Protein 5X3P (pdb70)

GO terms:
  GO:0005829 cytosol (C, TAS)
  GO:0005515 protein binding (F, IPI)
  GO:0031625 ubiquitin protein ligase binding (F, IDA)
  GO:0043130 ubiquitin binding (F, IDA)
  GO:0034098 VCP-NPL4-UFD1 AAA ATPase complex (C, IDA)
  GO:0061629 RNA polymerase II-specific DNA-binding transcription factor binding (F, IPI)
  GO:0005654 nucleoplasm (C, IDA)

Solvent-accessible surface area: 12465 Å² total

Sequence (231 aa):
GPKAQLLRYPDGKREQITLPEQAKLLALVKHVQSKGYPNERFELLTNFPRRKLSHLDYDITQEAGLCPQETVFVQERNGPKAQLLRYPDGKREQITLPEQAKLLALVKHVQSKGYPNERFELLTNFPRRKLSHLDYDITQEAGLCPQETVFVQERPKAQLLRYPDGKREQITLPEQAKLLALVKHVQSKGYPNERFELLTNFPRRKLSHLDYDITQEAGLCPQETVFVQER

InterPro domains:
  IPR001012 UBX domain [PF00789] (409-487)
  IPR001012 UBX domain [PS50033] (408-485)
  IPR001012 UBX domain [SM00166] (405-487)
  IPR006577 UAS [SM00594] (137-260)
  IPR009060 UBA-like superfamily [SSF46934] (13-54)
  IPR012336 Thioredoxin-like fold [PF13899] (153-233)
  IPR017346 UBX domain-containing protein 2/7 [PIRSF037991] (5-489)
  IPR029071 Ubiquitin-like domain superfamily [SSF54236] (376-488)
  IPR036249 Thioredoxin-like superfamily [SSF52833] (133-262)
  IPR050730 UBX domain-containing protein [PTHR23322] (18-486)
  IPR054109 UBA-like domain [PF22566] (13-55)

Radius of gyration: 18.92 Å; Cα contacts (8 Å, |Δi|>4): 421; chains: 3; bounding box: 41×48×54 Å

CATH classification: 3.10.20.90

Organism: Homo sapiens (NCBI:txid9606)

Secondary structure (DSSP, 8-state):
--EEE--B-TTS-B---EEETTS-HHHHHHHHHHTT--TTTEEEEETTTTEEGGGS-TT---TT---SB--EEEEE--/--EEE--B-TTS-B---EEETTS-HHHHHHHHHHTT--TTTEEEEETTTTEE-TTS-TT---TTS--SB---EEEE-/-EEE--B-TTS-B---EEETTS-HHHHHHHHHHTT--TTTEEEEEETTEEEGGGS-TT----S-PPTTPPEEEEE-

Structure (mmCIF, N/CA/C/O backbone):
data_5X3P
#
_entry.id   5X3P
#
_cell.length_a   32.067
_cell.length_b   78.038
_cell.length_c   44.963
_cell.angle_alpha   90.00
_cell.angle_beta   102.67
_cell.angle_gamma   90.00
#
_symmetry.space_group_name_H-M   'P 1 21 1'
#
loop_
_entity.id
_entity.type
_entity.pdbx_description
1 polymer 'UBX domain-containing protein 7'
2 water water
#
loop_
_atom_site.group_PDB
_atom_site.id
_atom_site.type_symbol
_atom_site.label_atom_id
_atom_site.label_alt_id
_atom_site.label_comp_id
_atom_site.label_asym_id
_atom_site.label_entity_id
_atom_site.label_seq_id
_atom_site.pdbx_PDB_ins_code
_atom_site.Cartn_x
_atom_site.Cartn_y
_atom_site.Cartn_z
_atom_site.occupancy
_atom_site.B_iso_or_equiv
_atom_site.auth_seq_id
_atom_site.auth_comp_id
_atom_site.auth_asym_id
_atom_site.auth_atom_id
_atom_site.pdbx_PDB_model_num
ATOM 1 N N . GLY A 1 4 ? 23.041 87.470 -1.668 1.00 39.37 410 GLY A N 1
ATOM 2 C CA . GLY A 1 4 ? 23.778 86.436 -0.957 1.00 36.66 410 GLY A CA 1
ATOM 3 C C . GLY A 1 4 ? 22.975 85.803 0.169 1.00 33.37 410 GLY A C 1
ATOM 4 O O . GLY A 1 4 ? 21.742 85.916 0.199 1.00 30.21 410 GLY A O 1
ATOM 5 N N . PRO A 1 5 ? 23.668 85.130 1.107 1.00 26.87 411 PRO A N 1
ATOM 6 C CA . PRO A 1 5 ? 23.014 84.378 2.189 1.00 19.72 411 PRO A CA 1
ATOM 7 C C . PRO A 1 5 ? 22.250 85.301 3.171 1.00 16.19 411 PRO A C 1
ATOM 8 O O . PRO A 1 5 ? 22.719 86.394 3.512 1.00 13.75 411 PRO A O 1
ATOM 12 N N . LYS A 1 6 ? 21.064 84.859 3.593 1.00 11.87 412 LYS A N 1
ATOM 13 C CA . LYS A 1 6 ? 20.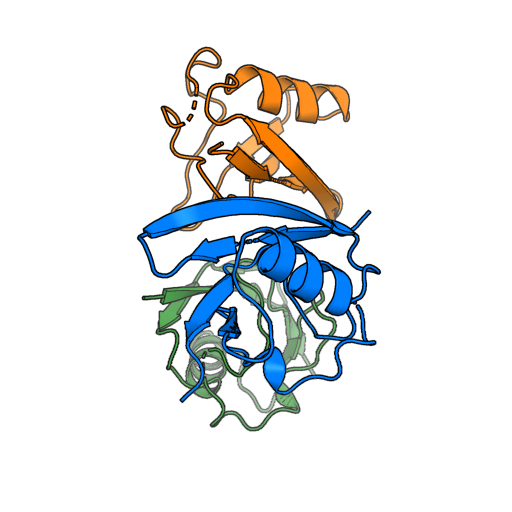193 85.616 4.500 1.00 14.61 412 LYS A CA 1
ATOM 14 C C . LYS A 1 6 ? 19.701 84.787 5.679 1.00 16.98 412 LYS A C 1
ATOM 15 O O . LYS A 1 6 ? 19.755 83.550 5.648 1.00 11.13 412 LYS A O 1
ATOM 21 N N . ALA A 1 7 ? 19.186 85.485 6.699 1.00 10.98 413 ALA A N 1
ATOM 22 C CA . ALA A 1 7 ? 18.478 84.869 7.820 1.00 11.09 413 ALA A CA 1
ATOM 23 C C . ALA A 1 7 ? 17.017 85.221 7.630 1.00 10.92 413 ALA A C 1
ATOM 24 O O . ALA A 1 7 ? 16.615 86.360 7.867 1.00 16.51 413 ALA A O 1
ATOM 26 N N . GLN A 1 8 ? 16.230 84.256 7.172 1.00 10.92 414 GLN A N 1
ATOM 27 C CA . GLN A 1 8 ? 14.815 84.459 6.968 1.00 10.82 414 GLN A CA 1
ATOM 28 C C . GLN A 1 8 ? 14.163 84.045 8.257 1.00 11.03 414 GLN A C 1
ATOM 29 O O . GLN A 1 8 ? 14.186 82.870 8.628 1.00 12.86 414 GLN A O 1
ATOM 35 N N . LEU A 1 9 ? 13.577 85.014 8.949 1.00 11.02 415 LEU A N 1
ATOM 36 C CA . LEU A 1 9 ? 13.106 84.770 10.298 1.00 11.27 415 LEU A CA 1
ATOM 37 C C . LEU A 1 9 ? 11.592 84.756 10.367 1.00 11.32 415 LEU A C 1
ATOM 38 O O . LEU A 1 9 ? 10.942 85.633 9.797 1.00 12.77 415 LEU A O 1
ATOM 51 N N . LEU A 1 11 ? 9.078 85.341 13.375 1.00 12.06 417 LEU A N 1
ATOM 52 C CA . LEU A 1 11 ? 9.019 85.806 14.758 1.00 12.35 417 LEU A CA 1
ATOM 53 C C . LEU A 1 11 ? 7.666 85.436 15.365 1.00 13.69 417 LEU A C 1
ATOM 54 O O . LEU A 1 11 ? 6.610 85.706 14.787 1.00 15.35 417 LEU A O 1
ATOM 59 N N . ARG A 1 12 ? 7.699 84.778 16.518 1.00 17.75 418 ARG A N 1
ATOM 60 C CA . ARG A 1 12 ? 6.477 84.311 17.162 1.00 17.48 418 ARG A CA 1
ATOM 61 C C . ARG A 1 12 ? 6.340 85.055 18.488 1.00 20.68 418 ARG A C 1
ATOM 62 O O . ARG A 1 12 ? 7.069 84.764 19.439 1.00 17.41 418 ARG A O 1
ATOM 70 N N . TYR A 1 13 ? 5.445 86.042 18.530 1.00 20.10 419 TYR A N 1
ATOM 71 C CA . TYR A 1 13 ? 5.263 86.872 19.729 1.00 19.46 419 TYR A CA 1
ATOM 72 C C . TYR A 1 13 ? 4.322 86.184 20.704 1.00 19.28 419 TYR A C 1
ATOM 73 O O . TYR A 1 13 ? 3.470 85.393 20.286 1.00 26.01 419 TYR A O 1
ATOM 82 N N . PRO A 1 14 ? 4.460 86.458 22.020 1.00 26.65 420 PRO A N 1
ATOM 83 C CA . PRO A 1 14 ? 3.740 85.555 22.923 1.00 25.54 420 PRO A CA 1
ATOM 84 C C . PRO A 1 14 ? 2.227 85.811 22.969 1.00 29.55 420 PRO A C 1
ATOM 85 O O . PRO A 1 14 ? 1.515 85.010 23.573 1.00 32.54 420 PRO A O 1
ATOM 89 N N . ASP A 1 15 ? 1.750 86.894 22.357 1.00 30.40 421 ASP A N 1
ATOM 90 C CA . ASP A 1 15 ? 0.307 87.120 22.256 1.00 30.14 421 ASP A CA 1
ATOM 91 C C . ASP A 1 15 ? -0.299 86.318 21.089 1.00 30.85 421 ASP A C 1
ATOM 92 O O . ASP A 1 15 ? -1.528 86.238 20.943 1.00 29.31 421 ASP A O 1
ATOM 97 N N . GLY A 1 16 ? 0.569 85.704 20.279 1.00 25.43 422 GLY A N 1
ATOM 98 C CA . GLY A 1 16 ? 0.138 84.891 19.147 1.00 22.32 422 GLY A CA 1
ATOM 99 C C . GLY A 1 16 ? 0.318 85.578 17.806 1.00 18.11 422 GLY A C 1
ATOM 100 O O . GLY A 1 16 ? 0.039 84.997 16.749 1.00 23.34 422 GLY A O 1
ATOM 101 N N . LYS A 1 17 ? 0.774 86.828 17.840 1.00 17.18 423 LYS A N 1
ATOM 102 C CA . LYS A 1 17 ? 1.122 87.546 16.616 1.00 25.16 423 LYS A CA 1
ATOM 103 C C . LYS A 1 17 ? 2.359 86.932 15.946 1.00 20.96 423 LYS A C 1
ATOM 104 O O . LYS A 1 17 ? 3.269 86.428 16.611 1.00 22.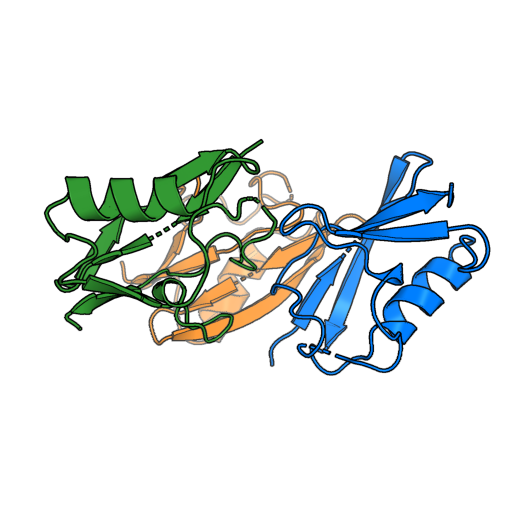78 423 LYS A O 1
ATOM 110 N N . ARG A 1 18 ? 2.378 86.968 14.620 1.00 17.11 424 ARG A N 1
ATOM 111 C CA . ARG A 1 18 ? 3.503 86.428 13.857 1.00 19.60 424 ARG A CA 1
ATOM 112 C C . ARG A 1 18 ? 3.984 87.476 12.876 1.00 22.42 424 ARG A C 1
ATOM 113 O O . ARG A 1 18 ? 3.177 88.238 12.333 1.00 17.52 424 ARG A O 1
ATOM 121 N N . GLU A 1 19 ? 5.292 87.494 12.619 1.00 16.90 425 GLU A N 1
ATOM 122 C CA . GLU A 1 19 ? 5.862 88.466 11.708 1.00 16.16 425 GLU A CA 1
ATOM 123 C C . GLU A 1 19 ? 7.024 87.819 10.978 1.00 18.45 425 GLU A C 1
ATOM 124 O O . GLU A 1 19 ? 7.817 87.093 11.597 1.00 14.87 425 GLU A O 1
ATOM 130 N N . GLN A 1 20 ? 7.144 88.067 9.675 1.00 13.05 426 GLN A N 1
ATOM 131 C CA . GLN A 1 20 ? 8.294 87.520 8.953 1.00 13.89 426 GLN A CA 1
ATOM 132 C C . GLN A 1 20 ? 9.188 88.634 8.456 1.00 17.33 426 GLN A C 1
ATOM 133 O O . GLN A 1 20 ? 8.714 89.601 7.850 1.00 19.23 426 GLN A O 1
ATOM 139 N N . ILE A 1 21 ? 10.482 88.513 8.742 1.00 11.64 427 ILE A N 1
ATOM 140 C CA . ILE A 1 21 ? 11.450 89.501 8.279 1.00 12.33 427 ILE A CA 1
ATOM 141 C C . ILE A 1 21 ? 12.666 88.779 7.730 1.00 14.00 427 ILE A C 1
ATOM 142 O O . ILE A 1 21 ? 12.892 87.617 8.072 1.00 13.54 427 ILE A O 1
ATOM 147 N N . THR A 1 22 ? 13.457 89.456 6.890 1.00 10.63 428 THR A N 1
ATOM 148 C CA . THR A 1 22 ? 14.717 88.880 6.430 1.00 13.70 428 THR A CA 1
ATOM 149 C C . THR A 1 22 ? 15.869 89.801 6.797 1.00 10.63 428 THR A C 1
ATOM 150 O O . THR A 1 22 ? 15.807 90.995 6.529 1.00 13.12 428 THR A O 1
ATOM 154 N N . LEU A 1 23 ? 16.925 89.258 7.393 1.00 11.42 429 LEU A N 1
ATOM 155 C CA . LEU A 1 23 ? 18.126 90.050 7.654 1.00 14.74 429 LEU A CA 1
ATOM 156 C C . LEU A 1 23 ? 19.319 89.450 6.918 1.00 18.64 429 LEU A C 1
ATOM 157 O O . LEU A 1 23 ? 19.440 88.227 6.828 1.00 19.50 429 LEU A O 1
ATOM 162 N N . PRO A 1 24 ? 20.215 90.306 6.390 1.00 15.10 430 PRO A N 1
ATOM 163 C CA . PRO A 1 24 ? 21.429 89.774 5.752 1.00 16.21 430 PRO A CA 1
ATOM 164 C C . PRO A 1 24 ? 22.212 88.955 6.779 1.00 15.52 430 PRO A C 1
ATOM 165 O O . PRO A 1 24 ? 22.133 89.264 7.981 1.00 14.85 430 PRO A O 1
ATOM 169 N N . GLU A 1 25 ? 22.939 87.934 6.334 1.00 17.31 431 GLU A N 1
ATOM 170 C CA . GLU A 1 25 ? 23.645 87.042 7.252 1.00 21.47 431 GLU A CA 1
ATOM 171 C C . GLU A 1 25 ? 24.678 87.806 8.066 1.00 24.18 431 GLU A C 1
ATOM 172 O O . GLU A 1 25 ? 25.017 87.397 9.186 1.00 18.36 431 GLU A O 1
ATOM 178 N N . GLN A 1 26 ? 25.178 88.910 7.502 1.00 21.47 432 GLN A N 1
ATOM 179 C CA . GLN A 1 26 ? 26.189 89.734 8.174 1.00 23.88 432 GLN A CA 1
ATOM 180 C C . GLN A 1 26 ? 25.571 90.761 9.129 1.00 24.54 432 GLN A C 1
ATOM 181 O O . GLN A 1 26 ? 26.286 91.498 9.805 1.00 22.71 432 GLN A O 1
ATOM 187 N N . ALA A 1 27 ? 24.242 90.816 9.184 1.00 19.70 433 ALA A N 1
ATOM 188 C CA . ALA A 1 27 ? 23.593 91.675 10.157 1.00 11.99 433 ALA A CA 1
ATOM 189 C C . ALA A 1 27 ? 23.933 91.166 11.554 1.00 14.55 433 ALA A C 1
ATOM 190 O O . ALA A 1 27 ? 24.113 89.951 11.765 1.00 15.89 433 ALA A O 1
ATOM 192 N N . LYS A 1 28 ? 24.042 92.087 12.507 1.00 16.70 434 LYS A N 1
ATOM 193 C CA . LYS A 1 28 ? 24.354 91.719 13.884 1.00 21.99 434 LYS A CA 1
ATOM 194 C C . LYS A 1 28 ? 23.083 91.297 14.597 1.00 22.90 434 LYS A C 1
ATOM 195 O O . LYS A 1 28 ? 22.011 91.827 14.292 1.00 19.10 434 LYS A O 1
ATOM 201 N N . LEU A 1 29 ? 23.203 90.385 15.568 1.00 16.07 435 LEU A N 1
ATOM 202 C CA . LEU A 1 29 ? 22.046 90.004 16.398 1.00 15.03 435 LEU A CA 1
ATOM 203 C C . LEU A 1 29 ? 21.291 91.235 16.920 1.00 17.70 435 LEU A C 1
ATOM 204 O O . LEU A 1 29 ? 20.069 91.226 17.006 1.00 14.57 435 LEU A O 1
ATOM 209 N N . LEU A 1 30 ? 22.022 92.297 17.259 1.00 20.15 436 LEU A N 1
ATOM 210 C CA . LEU A 1 30 ? 21.404 93.514 17.804 1.00 20.69 436 LEU A CA 1
ATOM 211 C C . LEU A 1 30 ? 20.263 94.038 16.932 1.00 16.51 436 LEU A C 1
ATOM 212 O O . LEU A 1 30 ? 19.258 94.532 17.438 1.00 22.75 436 LEU A O 1
ATOM 217 N N . ALA A 1 31 ? 20.407 93.897 15.617 1.00 16.83 437 ALA A N 1
ATOM 218 C CA . ALA A 1 31 ? 19.371 94.335 14.687 1.00 15.50 437 ALA A CA 1
ATOM 219 C C . ALA A 1 31 ? 18.043 93.628 14.964 1.00 20.93 437 ALA A C 1
ATOM 220 O O . ALA A 1 31 ? 16.966 94.248 14.944 1.00 18.57 437 ALA A O 1
ATOM 222 N N . LEU A 1 32 ? 18.128 92.325 15.215 1.00 17.09 438 LEU A N 1
ATOM 223 C CA . LEU A 1 32 ? 16.946 91.529 15.543 1.00 17.48 438 LEU A CA 1
ATOM 224 C C . LEU A 1 32 ? 16.384 91.918 16.913 1.00 16.51 438 LEU A C 1
ATOM 225 O O . LEU A 1 32 ? 15.159 92.049 17.071 1.00 17.41 438 LEU A O 1
ATOM 230 N N . VAL A 1 33 ? 17.275 92.087 17.898 1.00 13.53 439 VAL A N 1
ATOM 231 C CA . VAL A 1 33 ? 16.872 92.514 19.241 1.00 14.97 439 VAL A CA 1
ATOM 232 C C . VAL A 1 33 ? 16.156 93.854 19.184 1.00 18.34 439 VAL A C 1
ATOM 233 O O . VAL A 1 33 ? 15.114 94.028 19.814 1.00 22.70 439 VAL A O 1
ATOM 237 N N . LYS A 1 34 ? 16.717 94.794 18.422 1.00 13.64 440 LYS A N 1
ATOM 238 C CA . LYS A 1 34 ? 16.122 96.123 18.291 1.00 21.61 440 LYS A CA 1
ATOM 239 C C . LYS A 1 34 ? 14.805 96.084 17.523 1.00 22.12 440 LYS A C 1
ATOM 240 O O . LYS A 1 34 ? 13.878 96.823 17.834 1.00 22.33 440 LYS A O 1
ATOM 246 N N . HIS A 1 35 ? 14.712 95.220 16.517 1.00 25.65 441 HIS A N 1
ATOM 247 C CA . HIS A 1 35 ? 13.450 95.085 15.802 1.00 19.13 441 HIS A CA 1
ATOM 248 C C . HIS A 1 35 ? 12.336 94.617 16.724 1.00 19.77 441 HIS A C 1
ATOM 249 O O . HIS A 1 35 ? 11.219 95.140 16.685 1.00 19.98 441 HIS A O 1
ATOM 256 N N . VAL A 1 36 ? 12.628 93.617 17.553 1.00 18.71 442 VAL A N 1
ATOM 257 C CA . VAL A 1 36 ? 11.622 93.102 18.478 1.00 17.69 442 VAL A CA 1
ATOM 258 C C . VAL A 1 36 ? 11.256 94.149 19.539 1.00 18.32 442 VAL A C 1
ATOM 259 O O . VAL A 1 36 ? 10.104 94.248 19.965 1.00 20.93 442 VAL A O 1
ATOM 263 N N . GLN A 1 37 ? 12.252 94.931 19.948 1.00 16.76 443 GLN A N 1
ATOM 264 C CA . GLN A 1 37 ? 12.055 96.040 20.879 1.00 26.61 443 GLN A CA 1
ATOM 265 C C . GLN A 1 37 ? 11.095 97.088 20.306 1.00 28.48 443 GLN A C 1
ATOM 266 O O . GLN A 1 37 ? 10.200 97.579 21.000 1.00 27.22 443 GLN A O 1
ATOM 272 N N . SER A 1 38 ? 11.268 97.423 19.033 1.00 31.10 444 SER A N 1
ATOM 273 C CA . SER A 1 38 ? 10.384 98.400 18.397 1.00 35.28 444 SER A CA 1
ATOM 274 C C . SER A 1 38 ? 8.954 97.868 18.276 1.00 37.85 444 SER A C 1
ATOM 275 O O . SER A 1 38 ? 8.017 98.645 18.101 1.00 39.05 444 SER A O 1
ATOM 278 N N . LYS A 1 39 ? 8.785 96.548 18.369 1.00 30.91 445 LYS A N 1
ATOM 279 C CA . LYS A 1 39 ? 7.454 95.940 18.284 1.00 28.53 445 LYS A CA 1
ATOM 280 C C . LYS A 1 39 ? 6.819 95.822 19.662 1.00 31.86 445 LYS A C 1
ATOM 281 O O . LYS A 1 39 ? 5.774 95.177 19.823 1.00 30.45 445 LYS A O 1
ATOM 287 N N . GLY A 1 40 ? 7.462 96.432 20.653 1.00 31.21 446 GLY A N 1
ATOM 288 C CA . GLY A 1 40 ? 6.908 96.498 21.992 1.00 30.33 446 GLY A CA 1
ATOM 289 C C . GLY A 1 40 ? 7.442 95.454 22.955 1.00 32.96 446 GLY A C 1
ATOM 290 O O . GLY A 1 40 ? 6.855 95.235 24.008 1.00 36.45 446 GLY A O 1
ATOM 291 N N . TYR A 1 41 ? 8.558 94.814 22.612 1.00 23.27 447 TYR A N 1
ATOM 292 C CA . TYR A 1 41 ? 9.138 93.805 23.491 1.00 21.99 447 TYR A CA 1
ATOM 293 C C . TYR A 1 41 ? 10.583 94.140 23.877 1.00 20.81 447 TYR A C 1
ATOM 294 O O . TYR A 1 41 ? 11.538 93.650 23.266 1.00 19.04 447 TYR A O 1
ATOM 303 N N . PRO A 1 42 ? 10.742 94.987 24.902 1.00 21.79 448 PRO A N 1
ATOM 304 C CA . PRO A 1 42 ? 12.071 95.473 25.277 1.00 25.06 448 PRO A CA 1
ATOM 305 C C . PRO A 1 42 ? 12.954 94.356 25.814 1.00 24.59 448 PRO A C 1
ATOM 306 O O . PRO A 1 42 ? 12.466 93.492 26.559 1.00 20.40 448 PRO A O 1
ATOM 310 N N . ASN A 1 43 ? 14.238 94.400 25.460 1.00 21.12 449 ASN A N 1
ATOM 311 C CA . ASN A 1 43 ? 15.196 93.368 25.846 1.00 23.96 449 ASN A CA 1
ATOM 312 C C . ASN A 1 43 ? 15.305 93.135 27.355 1.00 27.11 449 ASN A C 1
ATOM 313 O O . ASN A 1 43 ? 15.576 92.017 27.804 1.00 27.21 449 ASN A O 1
ATOM 318 N N . GLU A 1 44 ? 15.100 94.192 28.137 1.00 24.76 450 GLU A N 1
ATOM 319 C CA . GLU A 1 44 ? 15.145 94.082 29.599 1.00 29.19 450 GLU A CA 1
ATOM 320 C C . GLU A 1 44 ? 14.087 93.135 30.164 1.00 22.30 450 GLU A C 1
ATOM 321 O O . GLU A 1 44 ? 14.239 92.627 31.273 1.00 24.65 450 GLU A O 1
ATOM 327 N N . ARG A 1 45 ? 13.022 92.897 29.403 1.00 18.20 451 ARG A N 1
ATOM 328 C CA . ARG A 1 45 ? 11.900 92.069 29.865 1.00 21.91 451 ARG A CA 1
ATOM 329 C C . ARG A 1 45 ? 11.709 90.793 29.020 1.00 20.93 451 ARG A C 1
ATOM 330 O O . ARG A 1 45 ? 11.139 89.802 29.509 1.00 19.00 451 ARG A O 1
ATOM 338 N N . PHE A 1 46 ? 12.173 90.825 27.768 1.00 21.29 452 PHE A N 1
ATOM 339 C CA . PHE A 1 46 ? 11.992 89.697 26.835 1.00 18.60 452 PHE A CA 1
ATOM 340 C C . PHE A 1 46 ? 13.313 89.204 26.254 1.00 20.64 452 PHE A C 1
ATOM 341 O O . PHE A 1 46 ? 14.276 89.969 26.143 1.00 22.12 452 PHE A O 1
ATOM 349 N N . GLU A 1 47 ? 13.363 87.923 25.892 1.00 15.61 453 GLU A N 1
ATOM 350 C CA . GLU A 1 47 ? 14.564 87.344 25.285 1.00 15.39 453 GLU A CA 1
ATOM 351 C C . GLU A 1 47 ? 14.122 86.562 24.055 1.00 15.03 453 GLU A C 1
ATOM 352 O O . GLU A 1 47 ? 12.916 86.303 23.874 1.00 15.06 453 GLU A O 1
ATOM 358 N N . LEU A 1 48 ? 15.065 86.201 23.197 1.00 14.72 454 LEU A N 1
ATOM 359 C CA . LEU A 1 48 ? 14.711 85.509 21.968 1.00 14.38 454 LEU A CA 1
ATOM 360 C C . LEU A 1 48 ? 15.243 84.081 22.067 1.00 14.67 454 LEU A C 1
ATOM 361 O O . LEU A 1 48 ? 16.342 83.858 22.576 1.00 15.46 454 LEU A O 1
ATOM 366 N N . LEU A 1 49 ? 14.450 83.118 21.611 1.00 15.24 455 LEU A N 1
ATOM 367 C CA . LEU A 1 49 ? 14.862 81.716 21.581 1.00 18.07 455 LEU A CA 1
ATOM 368 C C . LEU A 1 49 ? 14.557 81.185 20.201 1.00 15.36 455 LEU A C 1
ATOM 369 O O . LEU A 1 49 ? 13.462 81.403 19.706 1.00 16.06 455 LEU A O 1
ATOM 374 N N . THR A 1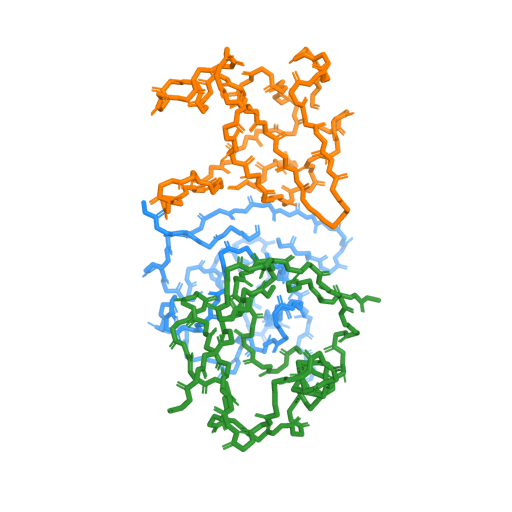 50 ? 15.509 80.501 19.566 1.00 15.22 456 THR A N 1
ATOM 375 C CA . THR A 1 50 ? 15.215 79.888 18.269 1.00 23.05 456 THR A CA 1
ATOM 376 C C . THR A 1 50 ? 14.636 78.515 18.512 1.00 21.88 456 THR A C 1
ATOM 377 O O . THR A 1 50 ? 14.978 77.872 19.504 1.00 19.14 456 THR A O 1
ATOM 381 N N . ASN A 1 51 ? 13.781 78.049 17.605 1.00 28.73 457 ASN A N 1
ATOM 382 C CA . ASN A 1 51 ? 13.142 76.742 17.799 1.00 31.39 457 ASN A CA 1
ATOM 383 C C . ASN A 1 51 ? 14.065 75.540 17.552 1.00 27.35 457 ASN A C 1
ATOM 384 O O . ASN A 1 51 ? 14.304 74.727 18.446 1.00 24.02 457 ASN A O 1
ATOM 389 N N . PHE A 1 52 ? 14.550 75.425 16.320 1.00 23.45 458 PHE A N 1
ATOM 390 C CA . PHE A 1 52 ? 15.476 74.364 15.949 1.00 21.54 458 PHE A CA 1
ATOM 391 C C . PHE A 1 52 ? 16.477 74.894 14.932 1.00 16.05 458 PHE A C 1
ATOM 392 O O . PHE A 1 52 ? 16.076 75.366 13.874 1.00 23.16 458 PHE A O 1
ATOM 400 N N . PRO A 1 53 ? 17.785 74.834 15.249 1.00 25.45 459 PRO A N 1
ATOM 401 C CA . PRO A 1 53 ? 18.359 74.436 16.549 1.00 21.72 459 PRO A CA 1
ATOM 402 C C . PRO A 1 53 ? 17.897 75.342 17.695 1.00 21.95 459 PRO A C 1
ATOM 403 O O . PRO A 1 53 ? 17.488 76.495 17.468 1.00 19.64 459 PRO A O 1
ATOM 407 N N . ARG A 1 54 ? 17.901 74.799 18.907 1.00 18.88 460 ARG A N 1
ATOM 408 C CA . ARG A 1 54 ? 17.453 75.550 20.066 1.00 22.74 460 ARG A CA 1
ATOM 409 C C . ARG A 1 54 ? 18.609 76.390 20.598 1.00 22.07 460 ARG A C 1
ATOM 410 O O . ARG A 1 54 ? 19.680 75.874 20.907 1.00 21.27 460 ARG A O 1
ATOM 418 N N . ARG A 1 55 ? 18.385 77.691 20.706 1.00 18.69 461 ARG A N 1
ATOM 419 C CA . ARG A 1 55 ? 19.430 78.603 21.132 1.00 17.53 461 ARG A CA 1
ATOM 420 C C . ARG A 1 55 ? 18.785 79.678 21.981 1.00 20.26 461 ARG A C 1
ATOM 421 O O . ARG A 1 55 ? 17.710 80.166 21.647 1.00 21.45 461 ARG A O 1
ATOM 429 N N . LYS A 1 56 ? 19.427 80.038 23.084 1.00 16.10 462 LYS A N 1
ATOM 430 C CA . LYS A 1 56 ? 19.013 81.218 23.822 1.00 18.68 462 LYS A CA 1
ATOM 431 C C . LYS A 1 56 ? 19.873 82.349 23.284 1.00 15.62 462 LYS A C 1
ATOM 432 O O . LYS A 1 56 ? 21.068 82.428 23.603 1.00 16.15 462 LYS A O 1
ATOM 438 N N . LEU A 1 57 ? 19.293 83.196 22.438 1.00 15.07 463 LEU A N 1
ATOM 439 C CA . LEU A 1 57 ? 20.062 84.251 21.786 1.00 14.65 463 LEU A CA 1
ATOM 440 C C . LEU A 1 57 ? 20.491 85.309 22.802 1.00 16.72 463 LEU A C 1
ATOM 441 O O . LEU A 1 57 ? 21.459 86.062 22.592 1.00 15.82 463 LEU A O 1
ATOM 446 N N . SER A 1 58 ? 19.785 85.370 23.924 1.00 17.40 464 SER A N 1
ATOM 447 C CA . SER A 1 58 ? 20.173 86.323 24.949 1.00 20.84 464 SER A CA 1
ATOM 448 C C . SER A 1 58 ? 21.480 85.871 25.590 1.00 16.82 464 SER A C 1
ATOM 449 O O . SER A 1 58 ? 22.156 86.662 26.235 1.00 17.11 464 SER A O 1
ATOM 452 N N . HIS A 1 59 ? 21.846 84.602 25.407 1.00 16.14 465 HIS A N 1
ATOM 453 C CA . HIS A 1 59 ? 23.129 84.110 25.944 1.00 18.99 465 HIS A CA 1
ATOM 454 C C . HIS A 1 59 ? 24.319 84.501 25.050 1.00 22.09 465 HIS A C 1
ATOM 455 O O . HIS A 1 59 ? 25.482 84.301 25.420 1.00 23.14 465 HIS A O 1
ATOM 462 N N . LEU A 1 60 ? 24.025 85.057 23.879 1.00 21.89 466 LEU A N 1
ATOM 463 C CA . LEU A 1 60 ? 25.066 85.486 22.952 1.00 19.34 466 LEU A CA 1
ATOM 464 C C . LEU A 1 60 ? 25.264 86.996 23.011 1.00 24.30 466 LEU A C 1
ATOM 465 O O . LEU A 1 60 ? 24.332 87.752 23.326 1.00 25.49 466 LEU A O 1
ATOM 470 N N . ASP A 1 61 ? 26.483 87.440 22.710 1.00 21.51 467 ASP A N 1
ATOM 471 C CA . ASP A 1 61 ? 26.759 88.872 22.598 1.00 16.82 467 ASP A CA 1
ATOM 472 C C . ASP A 1 61 ? 26.007 89.451 21.404 1.00 16.60 467 ASP A C 1
ATOM 473 O O . ASP A 1 61 ? 26.107 88.928 20.285 1.00 19.84 467 ASP A O 1
ATOM 478 N N . TYR A 1 62 ? 25.268 90.540 21.619 1.00 18.45 468 TYR A N 1
ATOM 479 C CA . TYR A 1 62 ? 24.421 91.095 20.557 1.00 21.90 468 TYR A CA 1
ATOM 480 C C . TYR A 1 62 ? 25.249 91.703 19.406 1.00 25.17 468 TYR A C 1
ATOM 481 O O . TYR A 1 62 ? 24.732 91.980 18.317 1.00 18.15 468 TYR A O 1
ATOM 490 N N . ASP A 1 63 ? 26.545 91.885 19.638 1.00 22.05 469 ASP A N 1
ATOM 491 C CA . ASP A 1 63 ? 27.407 92.508 18.635 1.00 20.23 469 ASP A CA 1
ATOM 492 C C . ASP A 1 63 ? 27.902 91.529 17.549 1.00 23.87 469 ASP A C 1
ATOM 493 O O . ASP A 1 63 ? 28.508 91.949 16.550 1.00 26.12 469 ASP A O 1
ATOM 498 N N . ILE A 1 64 ? 27.650 90.231 17.727 1.00 23.00 470 ILE A N 1
ATOM 499 C CA . ILE A 1 64 ? 28.059 89.259 16.705 1.00 24.40 470 ILE A CA 1
ATOM 500 C C . ILE A 1 64 ? 27.000 89.161 15.604 1.00 25.53 470 ILE A C 1
ATOM 501 O O . ILE A 1 64 ? 25.849 89.533 15.804 1.00 18.57 470 ILE A O 1
ATOM 506 N N . THR A 1 65 ? 27.395 88.645 14.445 1.00 24.57 471 THR A N 1
ATOM 507 C CA . THR A 1 65 ? 26.504 88.593 13.298 1.00 18.33 471 THR A CA 1
ATOM 508 C C . THR A 1 65 ? 25.690 87.327 13.349 1.00 13.21 471 THR A C 1
ATOM 509 O O . THR A 1 65 ? 26.028 86.411 14.096 1.00 17.09 471 THR A O 1
ATOM 521 N N . GLN A 1 67 ? 25.616 85.077 11.140 1.00 14.22 473 GLN A N 1
ATOM 522 C CA . GLN A 1 67 ? 26.524 84.007 10.726 1.00 13.75 473 GLN A CA 1
ATOM 523 C C . GLN A 1 67 ? 27.426 83.587 11.882 1.00 16.33 473 GLN A C 1
ATOM 524 O O . GLN A 1 67 ? 27.629 82.388 12.112 1.00 18.39 473 GLN A O 1
ATOM 530 N N . GLU A 1 68 ? 27.970 84.565 12.614 1.00 14.38 474 GLU A N 1
ATOM 531 C CA . GLU A 1 68 ? 28.802 84.241 13.781 1.00 17.89 474 GLU A CA 1
ATOM 532 C C . GLU A 1 68 ? 27.981 83.531 14.868 1.00 21.01 474 GLU A C 1
ATOM 533 O O . GLU A 1 68 ? 28.491 82.669 15.588 1.00 24.98 474 GLU A O 1
ATOM 539 N N . ALA A 1 69 ? 26.704 83.885 14.971 1.00 19.96 475 ALA A N 1
ATOM 540 C CA . ALA A 1 69 ? 25.801 83.252 15.946 1.00 16.82 475 ALA A CA 1
ATOM 541 C C . ALA A 1 69 ? 25.459 81.818 15.537 1.00 22.59 475 ALA A C 1
ATOM 542 O O . ALA A 1 69 ? 24.953 81.029 16.344 1.00 25.56 475 ALA A O 1
ATOM 544 N N . GLY A 1 70 ? 25.741 81.477 14.281 1.00 22.05 476 GLY A N 1
ATOM 545 C CA . GLY A 1 70 ? 25.455 80.144 13.774 1.00 18.28 476 GLY A CA 1
ATOM 546 C C . GLY A 1 70 ? 24.010 79.905 13.374 1.00 19.65 476 GLY A C 1
ATOM 547 O O . GLY A 1 70 ? 23.562 78.754 13.322 1.00 16.70 476 GLY A O 1
ATOM 548 N N . LEU A 1 71 ? 23.273 80.976 13.078 1.00 17.89 477 LEU A N 1
ATOM 549 C CA . LEU A 1 71 ? 21.872 80.831 12.659 1.00 15.92 477 LEU A CA 1
ATOM 550 C C . LEU A 1 71 ? 21.799 80.103 11.323 1.00 17.01 477 LEU A C 1
ATOM 551 O O . LEU A 1 71 ? 22.737 80.179 10.512 1.00 13.44 477 LEU A O 1
ATOM 556 N N . CYS A 1 72 ? 20.693 79.388 11.106 1.00 13.98 478 CYS A N 1
ATOM 557 C CA . CYS A 1 72 ? 20.453 78.679 9.846 1.00 14.45 478 CYS A CA 1
ATOM 558 C C . CYS A 1 72 ? 19.837 79.632 8.825 1.00 14.77 478 CYS A C 1
ATOM 559 O O . CYS A 1 72 ? 19.486 80.768 9.180 1.00 12.60 478 CYS A O 1
ATOM 562 N N . PRO A 1 73 ? 19.722 79.199 7.551 1.00 13.45 479 PRO A N 1
ATOM 563 C CA . PRO A 1 73 ? 19.130 80.103 6.551 1.00 11.63 479 PRO A CA 1
ATOM 564 C C . PRO A 1 73 ? 17.705 80.513 6.903 1.00 14.59 479 PRO A C 1
ATOM 565 O O . PRO A 1 73 ? 17.260 81.602 6.541 1.00 16.86 479 PRO A O 1
ATOM 569 N N . GLN A 1 74 ? 16.991 79.645 7.610 1.00 14.06 480 GLN A N 1
ATOM 570 C CA . GLN A 1 74 ? 15.650 79.969 8.060 1.00 14.52 480 GLN A CA 1
ATOM 571 C C . GLN A 1 74 ? 15.537 79.617 9.531 1.00 17.26 480 GLN A C 1
ATOM 572 O O . GLN A 1 74 ? 16.011 78.552 9.945 1.00 12.28 480 GLN A O 1
ATOM 578 N N . GLU A 1 75 ? 14.921 80.508 10.312 1.00 12.28 481 GLU A N 1
ATOM 579 C CA . GLU A 1 75 ? 14.770 80.302 11.750 1.00 12.54 481 GLU A CA 1
ATOM 580 C C . GLU A 1 75 ? 13.410 80.731 12.215 1.00 14.22 481 GLU A C 1
ATOM 581 O O . GLU A 1 75 ? 12.826 81.676 11.672 1.00 14.89 481 GLU A O 1
ATOM 587 N N . THR A 1 76 ? 12.915 80.050 13.244 1.00 12.82 482 THR A N 1
ATOM 588 C CA . THR A 1 76 ? 11.726 80.493 13.946 1.00 12.86 482 THR A CA 1
ATOM 589 C C . THR A 1 76 ? 12.182 81.013 15.313 1.00 15.54 482 THR A C 1
ATOM 590 O O . THR A 1 76 ? 12.853 80.291 16.071 1.00 14.50 482 THR A O 1
ATOM 594 N N . VAL A 1 77 ? 11.852 82.270 15.618 1.00 12.96 483 VAL A N 1
ATOM 595 C CA . VAL A 1 77 ? 12.332 82.898 16.843 1.00 13.19 483 VAL A CA 1
ATOM 596 C C . VAL A 1 77 ? 11.141 83.180 17.751 1.00 14.09 483 VAL A C 1
ATOM 597 O O . VAL A 1 77 ? 10.233 83.936 17.374 1.00 13.76 483 VAL A O 1
ATOM 601 N N . PHE A 1 78 ? 11.147 82.575 18.938 1.00 14.34 484 PHE A N 1
ATOM 602 C CA . PHE A 1 78 ? 10.127 82.861 19.943 1.00 15.75 484 PHE A CA 1
ATOM 603 C C . PHE A 1 78 ? 10.543 84.030 20.819 1.00 22.42 484 PHE A C 1
ATOM 604 O O . PHE A 1 78 ? 11.649 84.054 21.350 1.00 18.35 484 PHE A O 1
ATOM 612 N N . VAL A 1 79 ? 9.652 84.999 20.965 1.00 21.22 485 VAL A N 1
ATOM 613 C CA . VAL A 1 79 ? 9.867 86.085 21.904 1.00 22.10 485 VAL A CA 1
ATOM 614 C C . VAL A 1 79 ? 9.243 85.661 23.236 1.00 22.13 485 VAL A C 1
ATOM 615 O O . VAL A 1 79 ? 8.033 85.455 23.321 1.00 23.56 485 VAL A O 1
ATOM 619 N N . GLN A 1 80 ? 10.077 85.501 24.265 1.00 15.61 486 GLN A N 1
ATOM 620 C CA . GLN A 1 80 ? 9.622 85.018 25.573 1.00 19.09 486 GLN A CA 1
ATOM 621 C C . GLN A 1 80 ? 9.869 86.071 26.623 1.00 20.63 486 GLN A C 1
ATOM 622 O O . GLN A 1 80 ? 10.826 86.835 26.523 1.00 17.94 486 GLN A O 1
ATOM 628 N N . GLU A 1 81 ? 9.035 86.077 27.655 1.00 18.66 487 GLU A N 1
ATOM 629 C CA . GLU A 1 81 ? 9.262 86.948 28.801 1.00 21.75 487 GLU A CA 1
ATOM 630 C C . GLU A 1 81 ? 10.384 86.330 29.638 1.00 24.50 487 GLU A C 1
ATOM 631 O O . GLU A 1 81 ? 10.402 85.101 29.848 1.00 22.22 487 GLU A O 1
ATOM 637 N N . ARG A 1 82 ? 11.332 87.150 30.099 1.00 17.94 488 ARG A N 1
ATOM 638 C CA . ARG A 1 82 ? 12.428 86.621 30.926 1.00 21.29 488 ARG A CA 1
ATOM 639 C C . ARG A 1 82 ? 11.916 86.055 32.256 1.00 28.42 488 ARG A C 1
ATOM 640 O O . ARG A 1 82 ? 10.817 86.398 32.714 1.00 25.89 488 ARG A O 1
ATOM 648 N N . ASN A 1 83 ? 12.718 85.184 32.865 1.00 29.85 489 ASN A N 1
ATOM 649 C CA . ASN A 1 83 ? 12.297 84.408 34.021 1.00 35.43 489 ASN A CA 1
ATOM 650 C C . ASN A 1 83 ? 13.313 84.525 35.151 1.00 35.46 489 ASN A C 1
ATOM 651 O O . ASN A 1 83 ? 14.428 85.008 34.946 1.00 39.88 489 ASN A O 1
ATOM 656 N N . GLY B 1 4 ? 2.732 91.141 6.763 1.00 38.53 410 GLY B N 1
ATOM 657 C CA . GLY B 1 4 ? 1.749 90.067 6.736 1.00 37.25 410 GLY B CA 1
ATOM 658 C C . GLY B 1 4 ? 2.391 88.715 6.462 1.00 32.60 410 GLY B C 1
ATOM 659 O O . GLY B 1 4 ? 3.619 88.613 6.420 1.00 35.20 410 GLY B O 1
ATOM 660 N N . PRO B 1 5 ? 1.567 87.665 6.284 1.00 24.81 411 PRO B N 1
ATOM 661 C CA . PRO B 1 5 ? 2.108 86.321 6.035 1.00 19.96 411 PRO B CA 1
ATOM 662 C C . PRO B 1 5 ? 2.897 86.272 4.709 1.00 20.15 411 PRO B C 1
ATOM 663 O O . PRO B 1 5 ? 2.524 86.913 3.707 1.00 21.09 411 PRO B O 1
ATOM 667 N N . LYS B 1 6 ? 3.991 85.520 4.713 1.00 16.48 412 LYS B N 1
ATOM 668 C CA . LYS B 1 6 ? 4.891 85.453 3.565 1.00 13.58 412 LYS B CA 1
ATOM 669 C C . LYS B 1 6 ? 5.305 84.022 3.313 1.00 18.49 412 LYS B C 1
ATOM 670 O O . LYS B 1 6 ? 5.232 83.190 4.213 1.00 14.81 412 LYS B O 1
ATOM 676 N N . ALA B 1 7 ? 5.713 83.745 2.076 1.00 13.95 413 ALA B N 1
ATOM 677 C CA . ALA B 1 7 ? 6.391 82.515 1.723 1.00 11.49 413 ALA B CA 1
ATOM 678 C C . ALA B 1 7 ? 7.870 82.898 1.686 1.00 12.11 413 ALA B C 1
ATOM 679 O O . ALA B 1 7 ? 8.309 83.568 0.753 1.00 13.30 413 ALA B O 1
ATOM 681 N N . GLN B 1 8 ? 8.626 82.532 2.722 1.00 11.44 414 GLN B N 1
ATOM 682 C CA . GLN B 1 8 ? 10.069 82.744 2.723 1.00 10.94 414 GLN B CA 1
ATOM 683 C C . GLN B 1 8 ? 10.683 81.505 2.113 1.00 10.74 414 GLN B C 1
ATOM 684 O O . GLN B 1 8 ? 10.551 80.419 2.663 1.00 14.63 414 GLN B O 1
ATOM 690 N N . LEU B 1 9 ? 11.366 81.652 0.983 1.00 10.65 415 LEU B N 1
ATOM 691 C CA . LEU B 1 9 ? 11.792 80.464 0.244 1.00 10.77 415 LEU B CA 1
ATOM 692 C C . LEU B 1 9 ? 13.311 80.371 0.182 1.00 10.79 415 LEU B C 1
ATOM 693 O O . LEU B 1 9 ? 13.992 81.378 0.000 1.00 10.68 415 LEU B O 1
ATOM 706 N N . LEU B 1 11 ? 15.901 78.584 -2.325 1.00 11.13 417 LEU B N 1
ATOM 707 C CA . LEU B 1 11 ? 15.930 77.941 -3.638 1.00 11.26 417 LEU B CA 1
ATOM 708 C C . LEU B 1 11 ? 17.281 77.264 -3.835 1.00 12.80 417 LEU B C 1
ATOM 709 O O . LEU B 1 11 ? 18.336 77.882 -3.680 1.00 11.50 417 LEU B O 1
ATOM 714 N N . ARG B 1 12 ? 17.233 75.974 -4.132 1.00 15.30 418 ARG B N 1
ATOM 715 C CA . ARG B 1 12 ? 18.436 75.181 -4.311 1.00 16.82 418 ARG B CA 1
ATOM 716 C C . ARG B 1 12 ? 18.516 74.803 -5.764 1.00 15.40 418 ARG B C 1
ATOM 717 O O . ARG B 1 12 ? 17.762 73.942 -6.223 1.00 14.30 418 ARG B O 1
ATOM 725 N N . TYR B 1 13 ? 19.425 75.449 -6.481 1.00 14.07 419 TYR B N 1
ATOM 726 C CA . TYR B 1 13 ? 19.626 75.170 -7.895 1.00 13.13 419 TYR B CA 1
ATOM 727 C C . TYR B 1 13 ? 20.540 73.965 -8.071 1.00 15.75 419 TYR B C 1
ATOM 728 O O . TYR B 1 13 ? 21.374 73.703 -7.218 1.00 21.13 419 TYR B O 1
ATOM 737 N N . PRO B 1 14 ? 20.391 73.233 -9.191 1.00 18.59 420 PRO B N 1
ATOM 738 C CA . PRO B 1 14 ? 21.111 71.965 -9.363 1.00 19.96 420 PRO B CA 1
ATOM 739 C C . PRO B 1 14 ? 22.608 72.130 -9.578 1.00 24.03 420 PRO B C 1
ATOM 740 O O . PRO B 1 14 ? 23.319 71.118 -9.572 1.00 25.63 420 PRO B O 1
ATOM 744 N N . ASP B 1 15 ? 23.079 73.362 -9.774 1.00 26.10 421 ASP B N 1
ATOM 745 C CA . ASP B 1 15 ? 24.514 73.598 -9.945 1.00 23.93 421 ASP B CA 1
ATOM 746 C C . ASP B 1 15 ? 25.165 73.925 -8.595 1.00 21.47 421 ASP B C 1
ATOM 747 O O . ASP B 1 15 ? 26.369 74.142 -8.513 1.00 20.43 421 ASP B O 1
ATOM 752 N N . GLY B 1 16 ? 24.360 73.964 -7.535 1.00 13.44 422 GLY B N 1
ATOM 753 C CA . GLY B 1 16 ? 24.879 74.231 -6.208 1.00 15.64 422 GLY B CA 1
ATOM 754 C C . GLY B 1 16 ? 24.627 75.656 -5.749 1.00 16.64 422 GLY B C 1
ATOM 755 O O . GLY B 1 16 ? 24.885 75.993 -4.591 1.00 15.57 422 GLY B O 1
ATOM 756 N N . LYS B 1 17 ? 24.143 76.501 -6.658 1.00 12.98 423 LYS B N 1
ATOM 757 C CA . LYS B 1 17 ? 23.743 77.840 -6.270 1.00 12.58 423 LYS B CA 1
ATOM 758 C C . LYS B 1 17 ? 22.571 77.807 -5.287 1.00 13.68 423 LYS B C 1
ATOM 759 O O . LYS B 1 17 ? 21.730 76.912 -5.319 1.00 15.15 423 LYS B O 1
ATOM 765 N N . ARG B 1 18 ? 22.539 78.794 -4.401 1.00 13.27 424 ARG B N 1
ATOM 766 C CA . ARG B 1 18 ? 21.503 78.889 -3.384 1.00 11.79 424 ARG B CA 1
ATOM 767 C C . ARG B 1 18 ? 20.991 80.316 -3.433 1.00 13.86 424 ARG B C 1
ATOM 768 O O . ARG B 1 18 ? 21.768 81.240 -3.608 1.00 11.60 424 ARG B O 1
ATOM 776 N N . GLU B 1 19 ? 19.691 80.505 -3.274 1.00 15.54 425 GLU B N 1
ATOM 777 C CA . GLU B 1 19 ? 19.139 81.848 -3.296 1.00 12.54 425 GLU B CA 1
ATOM 778 C C . GLU B 1 19 ? 17.893 81.881 -2.424 1.00 10.93 425 GLU B C 1
ATOM 779 O O . GLU B 1 19 ? 17.045 80.973 -2.494 1.00 13.34 425 GLU B O 1
ATOM 785 N N . GLN B 1 20 ? 17.792 82.927 -1.607 1.00 10.81 426 GLN B N 1
ATOM 786 C CA . GLN B 1 20 ? 16.658 83.100 -0.707 1.00 10.67 426 GLN B CA 1
ATOM 787 C C . GLN B 1 20 ? 15.829 84.287 -1.169 1.00 11.16 426 GLN B C 1
ATOM 788 O O . GLN B 1 20 ? 16.382 85.371 -1.404 1.00 10.54 426 GLN B O 1
ATOM 794 N N . ILE B 1 21 ? 14.518 84.086 -1.299 1.00 10.47 427 ILE B N 1
ATOM 795 C CA . ILE B 1 21 ? 13.603 85.149 -1.715 1.00 14.42 427 ILE B CA 1
ATOM 796 C C . ILE B 1 21 ? 12.373 85.066 -0.829 1.00 12.63 427 ILE B C 1
ATOM 797 O O . ILE B 1 21 ? 12.139 84.037 -0.209 1.00 10.40 427 ILE B O 1
ATOM 802 N N . THR B 1 22 ? 11.591 86.136 -0.783 1.00 10.30 428 THR B N 1
ATOM 803 C CA . THR B 1 22 ? 10.315 86.127 -0.063 1.00 10.31 428 THR B CA 1
ATOM 804 C C . THR B 1 22 ? 9.255 86.562 -1.041 1.00 17.12 428 THR B C 1
ATOM 805 O O . THR B 1 22 ? 9.455 87.521 -1.804 1.00 12.68 428 THR B O 1
ATOM 809 N N . LEU B 1 23 ? 8.129 85.859 -1.036 1.00 11.26 429 LEU B N 1
ATOM 810 C CA . LEU B 1 23 ? 6.981 86.305 -1.808 1.00 13.27 429 LEU B CA 1
ATOM 811 C C . LEU B 1 23 ? 5.835 86.445 -0.827 1.00 16.94 429 LEU B C 1
ATOM 812 O O . LEU B 1 23 ? 5.804 85.745 0.187 1.00 15.98 429 LEU B O 1
ATOM 817 N N . PRO B 1 24 ? 4.888 87.354 -1.114 1.00 16.18 430 PRO B N 1
ATOM 818 C CA . PRO B 1 24 ? 3.713 87.457 -0.239 1.00 17.59 430 PRO B CA 1
ATOM 819 C C . PRO B 1 24 ? 2.847 86.207 -0.302 1.00 15.08 430 PRO B C 1
ATOM 820 O O . PRO B 1 24 ? 2.865 85.474 -1.313 1.00 10.97 430 PRO B O 1
ATOM 824 N N . GLU B 1 25 ? 2.091 85.973 0.770 1.00 11.55 431 GLU B N 1
ATOM 825 C CA . GLU B 1 25 ? 1.289 84.763 0.909 1.00 16.35 431 GLU B CA 1
ATOM 826 C C . GLU B 1 25 ? 0.359 84.592 -0.288 1.00 18.24 431 GLU B C 1
ATOM 827 O O . GLU B 1 25 ? 0.075 83.470 -0.728 1.00 22.25 431 GLU B O 1
ATOM 833 N N . GLN B 1 26 ? -0.112 85.716 -0.818 1.00 17.88 432 GLN B N 1
ATOM 834 C CA . GLN B 1 26 ? -1.119 85.688 -1.867 1.00 14.88 432 GLN B CA 1
ATOM 835 C C . GLN B 1 26 ? -0.511 85.771 -3.264 1.00 17.52 432 GLN B C 1
ATOM 836 O O . GLN B 1 26 ? -1.255 85.826 -4.252 1.00 17.30 432 GLN B O 1
ATOM 842 N N . ALA B 1 27 ? 0.823 85.774 -3.360 1.00 11.31 433 ALA B N 1
ATOM 843 C CA . ALA B 1 27 ? 1.461 85.705 -4.688 1.00 11.74 433 ALA B CA 1
ATOM 844 C C . ALA B 1 27 ? 1.107 84.358 -5.309 1.00 17.47 433 ALA B C 1
ATOM 845 O O . ALA B 1 27 ? 0.825 83.385 -4.591 1.00 14.18 433 ALA B O 1
ATOM 847 N N . LYS B 1 28 ? 1.099 84.293 -6.639 1.00 17.13 434 LYS B N 1
ATOM 848 C CA . LYS B 1 28 ? 0.805 83.045 -7.324 1.00 11.66 434 LYS B CA 1
ATOM 849 C C . LYS B 1 28 ? 2.027 82.160 -7.441 1.00 16.70 434 LYS B C 1
ATOM 850 O O . LYS B 1 28 ? 3.170 82.651 -7.456 1.00 13.66 434 LYS B O 1
ATOM 856 N N . LEU B 1 29 ? 1.773 80.859 -7.578 1.00 11.68 435 LEU B N 1
ATOM 857 C CA . LEU B 1 29 ? 2.823 79.895 -7.867 1.00 12.25 435 LEU B CA 1
ATOM 858 C C . LEU B 1 29 ? 3.578 80.340 -9.116 1.00 12.39 435 LEU B C 1
ATOM 859 O O . LEU B 1 29 ? 4.792 80.164 -9.210 1.00 11.53 435 LEU B O 1
ATOM 864 N N . LEU B 1 30 ? 2.859 80.971 -10.049 1.00 16.11 436 LEU B N 1
ATOM 865 C CA . LEU B 1 30 ? 3.458 81.549 -11.260 1.00 12.55 436 LEU B CA 1
ATOM 866 C C . LEU B 1 30 ? 4.669 82.429 -10.995 1.00 12.40 436 LEU B C 1
ATOM 867 O O . LEU B 1 30 ? 5.623 82.433 -11.774 1.00 14.44 436 LEU B O 1
ATOM 872 N N . ALA B 1 31 ? 4.613 83.220 -9.928 1.00 11.46 437 ALA B N 1
ATOM 873 C CA . ALA B 1 31 ? 5.721 84.121 -9.621 1.00 11.30 437 ALA B CA 1
ATOM 874 C C . ALA B 1 31 ? 7.003 83.343 -9.305 1.00 15.92 437 ALA B C 1
ATOM 875 O O . ALA B 1 31 ? 8.105 83.737 -9.714 1.00 15.79 437 ALA B O 1
ATOM 877 N N . LEU B 1 32 ? 6.860 82.233 -8.589 1.00 11.16 438 LEU B N 1
ATOM 878 C CA . LEU B 1 32 ? 8.018 81.384 -8.278 1.00 11.11 438 LEU B CA 1
ATOM 879 C C . LEU B 1 32 ? 8.531 80.696 -9.537 1.00 11.30 438 LEU B C 1
ATOM 880 O O . LEU B 1 32 ? 9.738 80.607 -9.753 1.00 11.31 438 LEU B O 1
ATOM 885 N N . VAL B 1 33 ? 7.620 80.208 -10.371 1.00 11.48 439 VAL B N 1
ATOM 886 C CA . VAL B 1 33 ? 7.990 79.502 -11.606 1.00 11.71 439 VAL B CA 1
ATOM 887 C C . VAL B 1 33 ? 8.733 80.439 -12.525 1.00 14.01 439 VAL B C 1
ATOM 888 O O . VAL B 1 33 ? 9.748 80.077 -13.127 1.00 11.92 439 VAL B O 1
ATOM 892 N N . LYS B 1 34 ? 8.246 81.671 -12.605 1.00 15.73 440 LYS B N 1
ATOM 893 C CA . LYS B 1 34 ? 8.867 82.670 -13.477 1.00 13.53 440 LYS B CA 1
ATOM 894 C C . LYS B 1 34 ? 10.224 83.079 -12.954 1.00 14.75 440 LYS B C 1
ATOM 895 O O . LYS B 1 34 ? 11.149 83.340 -13.732 1.00 11.98 440 LYS B O 1
ATOM 901 N N . HIS B 1 35 ? 10.344 83.136 -11.632 1.00 11.52 441 HIS B N 1
ATOM 902 C CA . HIS B 1 35 ? 11.616 83.520 -11.008 1.00 16.18 441 HIS B CA 1
ATOM 903 C C . HIS B 1 35 ? 12.720 82.542 -11.397 1.00 12.91 441 HIS B C 1
ATOM 904 O O . HIS B 1 35 ? 13.796 82.924 -11.870 1.00 11.84 441 HIS B O 1
ATOM 911 N N . VAL B 1 36 ? 12.440 81.260 -11.206 1.00 12.28 442 VAL B N 1
ATOM 912 C CA . VAL B 1 36 ? 13.412 80.204 -11.515 1.00 11.72 442 VAL B CA 1
ATOM 913 C C . VAL B 1 36 ? 13.683 80.141 -13.006 1.00 15.93 442 VAL B C 1
ATOM 914 O O . VAL B 1 36 ? 14.835 79.972 -13.453 1.00 16.92 442 VAL B O 1
ATOM 918 N N . GLN B 1 37 ? 12.616 80.283 -13.784 1.00 14.37 443 GLN B N 1
ATOM 919 C CA . GLN B 1 37 ? 12.730 80.313 -15.242 1.00 22.77 443 GLN B CA 1
ATOM 920 C C . GLN B 1 37 ? 13.687 81.404 -15.686 1.00 19.45 443 GLN B C 1
ATOM 921 O O . GLN B 1 37 ? 14.588 81.157 -16.480 1.00 19.05 443 GLN B O 1
ATOM 927 N N . SER B 1 38 ? 13.514 82.611 -15.154 1.00 18.45 444 SER B N 1
ATOM 928 C CA . SER B 1 38 ? 14.355 83.733 -15.569 1.00 21.65 444 SER B CA 1
ATOM 929 C C . SER B 1 38 ? 15.841 83.545 -15.193 1.00 22.87 444 SER B C 1
ATOM 930 O O . SER B 1 38 ? 16.721 84.127 -15.831 1.00 28.00 444 SER B O 1
ATOM 933 N N . LYS B 1 39 ? 16.113 82.742 -14.161 1.00 22.69 445 LYS B N 1
ATOM 934 C CA . LYS B 1 39 ? 17.487 82.370 -13.798 1.00 21.71 445 LYS B CA 1
ATOM 935 C C . LYS B 1 39 ? 18.068 81.348 -14.775 1.00 27.40 445 LYS B C 1
ATOM 936 O O . LYS B 1 39 ? 19.240 80.959 -14.663 1.00 29.48 445 LYS B O 1
ATOM 942 N N . GLY B 1 40 ? 17.263 80.908 -15.734 1.00 31.42 446 GLY B N 1
ATOM 943 C CA . GLY B 1 40 ? 17.766 80.027 -16.773 1.00 32.64 446 GLY B CA 1
ATOM 944 C C . GLY B 1 40 ? 17.444 78.565 -16.532 1.00 35.40 446 GLY B C 1
ATOM 945 O O . GLY B 1 40 ? 18.166 77.671 -16.984 1.00 37.27 446 GLY B O 1
ATOM 946 N N . TYR B 1 41 ? 16.357 78.317 -15.809 1.00 23.15 447 TYR B N 1
ATOM 947 C CA . TYR B 1 41 ? 15.894 76.954 -15.599 1.00 25.45 447 TYR B CA 1
ATOM 948 C C . TYR B 1 41 ? 14.463 76.907 -16.087 1.00 34.80 447 TYR B C 1
ATOM 949 O O . TYR B 1 41 ? 13.522 76.981 -15.295 1.00 34.27 447 TYR B O 1
ATOM 958 N N . PRO B 1 42 ? 14.303 76.794 -17.413 1.00 40.76 448 PRO B N 1
ATOM 959 C CA . PRO B 1 42 ? 12.995 76.923 -18.057 1.00 41.30 448 PRO B CA 1
ATOM 960 C C . PRO B 1 42 ? 12.087 75.767 -17.661 1.00 37.93 448 PRO B C 1
ATOM 961 O O . PRO B 1 42 ? 12.545 74.613 -17.579 1.00 27.59 448 PRO B O 1
ATOM 965 N N . ASN B 1 43 ? 10.814 76.075 -17.414 1.00 37.08 449 ASN B N 1
ATOM 966 C CA . ASN B 1 43 ? 9.851 75.064 -16.982 1.00 39.37 449 ASN B CA 1
ATOM 967 C C . ASN B 1 43 ? 9.813 73.879 -17.945 1.00 40.58 449 ASN B C 1
ATOM 968 O O . ASN B 1 43 ? 9.389 72.787 -17.585 1.00 42.23 449 ASN B O 1
ATOM 973 N N . GLU B 1 44 ? 10.294 74.098 -19.164 1.00 50.65 450 GLU B N 1
ATOM 974 C CA . GLU B 1 44 ? 10.393 73.045 -20.165 1.00 56.58 450 GLU B CA 1
ATOM 975 C C . GLU B 1 44 ? 11.384 71.952 -19.755 1.00 52.61 450 GLU B C 1
ATOM 976 O O . GLU B 1 44 ? 11.167 70.775 -20.026 1.00 53.99 450 GLU B O 1
ATOM 982 N N . ARG B 1 45 ? 12.467 72.343 -19.093 1.00 46.13 451 ARG B N 1
ATOM 983 C CA . ARG B 1 45 ? 13.566 71.418 -18.819 1.00 44.27 451 ARG B CA 1
ATOM 984 C C . ARG B 1 45 ? 13.792 71.150 -17.326 1.00 38.52 451 ARG B C 1
ATOM 985 O O . ARG B 1 45 ? 14.451 70.174 -16.958 1.00 38.77 451 ARG B O 1
ATOM 993 N N . PHE B 1 46 ? 13.249 72.010 -16.465 1.00 29.28 452 PHE B N 1
ATOM 994 C CA . PHE B 1 46 ? 13.432 71.851 -15.020 1.00 25.05 452 PHE B CA 1
ATOM 995 C C . PHE B 1 46 ? 12.100 71.910 -14.279 1.00 23.19 452 PHE B C 1
ATOM 996 O O . PHE B 1 46 ? 11.156 72.563 -14.745 1.00 28.24 452 PHE B O 1
ATOM 1004 N N . GLU B 1 47 ? 12.028 71.238 -13.127 1.00 17.73 453 GLU B N 1
ATOM 1005 C CA . GLU B 1 47 ? 10.811 71.224 -12.308 1.00 20.54 453 GLU B CA 1
ATOM 1006 C C . GLU B 1 47 ? 11.145 71.572 -10.850 1.00 17.27 453 GLU B C 1
ATOM 1007 O O . GLU B 1 47 ? 12.312 71.548 -10.455 1.00 20.26 453 GLU B O 1
ATOM 1013 N N . LEU B 1 48 ? 10.121 71.874 -10.057 1.00 15.81 454 LEU B N 1
ATOM 1014 C CA . LEU B 1 48 ? 10.308 72.360 -8.694 1.00 19.84 454 LEU B CA 1
ATOM 1015 C C . LEU B 1 48 ? 9.777 71.328 -7.720 1.00 17.43 454 LEU B C 1
ATOM 1016 O O . LEU B 1 48 ? 8.664 70.840 -7.893 1.00 19.75 454 LEU B O 1
ATOM 1021 N N . LEU B 1 49 ? 10.574 70.990 -6.706 1.00 18.34 455 LEU B N 1
ATOM 1022 C CA . LEU B 1 49 ? 10.201 69.966 -5.722 1.00 18.95 455 LEU B CA 1
ATOM 1023 C C . LEU B 1 49 ? 10.429 70.499 -4.312 1.00 19.01 455 LEU B C 1
ATOM 1024 O O . LEU B 1 49 ? 11.359 71.276 -4.091 1.00 16.93 455 LEU B O 1
ATOM 1029 N N . THR B 1 50 ? 9.583 70.091 -3.361 1.00 12.87 456 THR B N 1
ATOM 1030 C CA . THR B 1 50 ? 9.905 70.254 -1.943 1.00 12.88 456 THR B CA 1
ATOM 1031 C C . THR B 1 50 ? 10.137 68.851 -1.368 1.00 25.88 456 THR B C 1
ATOM 1032 O O . THR B 1 50 ? 9.743 67.849 -1.990 1.00 20.39 456 THR B O 1
ATOM 1036 N N . ASN B 1 51 ? 10.759 68.784 -0.195 1.00 26.99 457 ASN B N 1
ATOM 1037 C CA . ASN B 1 51 ? 10.946 67.526 0.520 1.00 29.66 457 ASN B CA 1
ATOM 1038 C C . ASN B 1 51 ? 10.270 67.546 1.888 1.00 33.52 457 ASN B C 1
ATOM 1039 O O . ASN B 1 51 ? 9.777 68.589 2.342 1.00 31.58 457 ASN B O 1
ATOM 1044 N N . PHE B 1 52 ? 10.264 66.391 2.548 1.00 40.18 458 PHE B N 1
ATOM 1045 C CA . PHE B 1 52 ? 9.576 66.223 3.835 1.00 40.90 458 PHE B CA 1
ATOM 1046 C C . PHE B 1 52 ? 8.111 66.715 3.833 1.00 44.48 458 PHE B C 1
ATOM 1047 O O . PHE B 1 52 ? 7.753 67.663 4.550 1.00 43.14 458 PHE B O 1
ATOM 1055 N N . PRO B 1 53 ? 7.252 66.049 3.035 1.00 49.71 459 PRO B N 1
ATOM 1056 C CA . PRO B 1 53 ? 7.588 64.926 2.148 1.00 49.40 459 PRO B CA 1
ATOM 1057 C C . PRO B 1 53 ? 7.869 65.398 0.720 1.00 50.48 459 PRO B C 1
ATOM 1058 O O . PRO B 1 53 ? 7.621 66.565 0.393 1.00 46.34 459 PRO B O 1
ATOM 1062 N N . ARG B 1 54 ? 8.357 64.490 -0.122 1.00 48.75 460 ARG B N 1
ATOM 1063 C CA . ARG B 1 54 ? 8.535 64.776 -1.544 1.00 50.24 460 ARG B CA 1
ATOM 1064 C C . ARG B 1 54 ? 7.232 65.258 -2.205 1.00 45.64 460 ARG B C 1
ATOM 1065 O O . ARG B 1 54 ? 6.186 64.610 -2.104 1.00 41.97 460 ARG B O 1
ATOM 1073 N N . ARG B 1 55 ? 7.292 66.407 -2.871 1.00 40.22 461 ARG B N 1
ATOM 1074 C CA . ARG B 1 55 ? 6.130 66.943 -3.572 1.00 33.30 461 ARG B CA 1
ATOM 1075 C C . ARG B 1 55 ? 6.583 67.611 -4.855 1.00 28.28 461 ARG B C 1
ATOM 1076 O O . ARG B 1 55 ? 7.516 68.405 -4.829 1.00 25.30 461 ARG B O 1
ATOM 1084 N N . LYS B 1 56 ? 5.935 67.299 -5.974 1.00 25.94 462 LYS B N 1
ATOM 1085 C CA . LYS B 1 56 ? 6.216 68.014 -7.215 1.00 29.01 462 LYS B CA 1
ATOM 1086 C C . LYS B 1 56 ? 5.358 69.274 -7.233 1.00 31.63 462 LYS B C 1
ATOM 1087 O O . LYS B 1 56 ? 4.177 69.229 -6.903 1.00 39.22 462 LYS B O 1
ATOM 1093 N N . LEU B 1 57 ? 5.944 70.406 -7.593 1.00 23.33 463 LEU B N 1
ATOM 1094 C CA . LEU B 1 57 ? 5.164 71.641 -7.645 1.00 21.34 463 LEU B CA 1
ATOM 1095 C C . LEU B 1 57 ? 4.707 71.937 -9.077 1.00 21.62 463 LEU B C 1
ATOM 1096 O O . LEU B 1 57 ? 3.639 72.504 -9.288 1.00 22.57 463 LEU B O 1
ATOM 1101 N N . SER B 1 58 ? 5.499 71.492 -10.049 1.00 14.25 464 SER B N 1
ATOM 1102 C CA . SER B 1 58 ? 5.428 71.995 -11.415 1.00 18.92 464 SER B CA 1
ATOM 1103 C C . SER B 1 58 ? 4.227 71.561 -12.240 1.00 26.78 464 SER B C 1
ATOM 1104 O O . SER B 1 58 ? 4.018 72.062 -13.354 1.00 28.51 464 SER B O 1
ATOM 1107 N N . HIS B 1 59 ? 3.447 70.637 -11.695 1.00 26.46 465 HIS B N 1
ATOM 1108 C CA . HIS B 1 59 ? 2.238 70.168 -12.357 1.00 32.32 465 HIS B CA 1
ATOM 1109 C C . HIS B 1 59 ? 1.011 70.883 -11.774 1.00 32.64 465 HIS B C 1
ATOM 1110 O O . HIS B 1 59 ? -0.070 70.837 -12.357 1.00 36.49 465 HIS B O 1
ATOM 1117 N N . LEU B 1 60 ? 1.183 71.527 -10.618 1.00 23.85 466 LEU B N 1
ATOM 1118 C CA . LEU B 1 60 ? 0.098 72.292 -9.996 1.00 20.21 466 LEU B CA 1
ATOM 1119 C C . LEU B 1 60 ? -0.301 73.445 -10.917 1.00 23.08 466 LEU B C 1
ATOM 1120 O O . LEU B 1 60 ? 0.503 73.908 -11.727 1.00 21.96 466 LEU B O 1
ATOM 1125 N N . ASP B 1 61 ? -1.537 73.921 -10.803 1.00 20.41 467 ASP B N 1
ATOM 1126 C CA . ASP B 1 61 ? -1.939 75.078 -11.596 1.00 21.31 467 ASP B CA 1
ATOM 1127 C C . ASP B 1 61 ? -1.180 76.316 -11.090 1.00 17.33 467 ASP B C 1
ATOM 1128 O O . ASP B 1 61 ? -1.203 76.636 -9.896 1.00 13.96 467 ASP B O 1
ATOM 1133 N N . TYR B 1 62 ? -0.490 77.007 -11.993 1.00 20.42 468 TYR B N 1
ATOM 1134 C CA . TYR B 1 62 ? 0.365 78.127 -11.595 1.00 21.52 468 TYR B CA 1
ATOM 1135 C C . TYR B 1 62 ? -0.436 79.308 -11.067 1.00 19.45 468 TYR B C 1
ATOM 1136 O O . TYR B 1 62 ? 0.124 80.263 -10.492 1.00 15.96 468 TYR B O 1
ATOM 1145 N N . ASP B 1 63 ? -1.750 79.257 -11.245 1.00 16.36 469 ASP B N 1
ATOM 1146 C CA . ASP B 1 63 ? -2.580 80.362 -10.775 1.00 19.48 469 ASP B CA 1
ATOM 1147 C C . ASP B 1 63 ? -2.980 80.266 -9.306 1.00 22.36 469 ASP B C 1
ATOM 1148 O O . ASP B 1 63 ? -3.568 81.200 -8.755 1.00 21.76 469 ASP B O 1
ATOM 1153 N N . ILE B 1 64 ? -2.644 79.156 -8.654 1.00 15.05 470 ILE B N 1
ATOM 1154 C CA . ILE B 1 64 ? -2.959 79.039 -7.224 1.00 18.48 47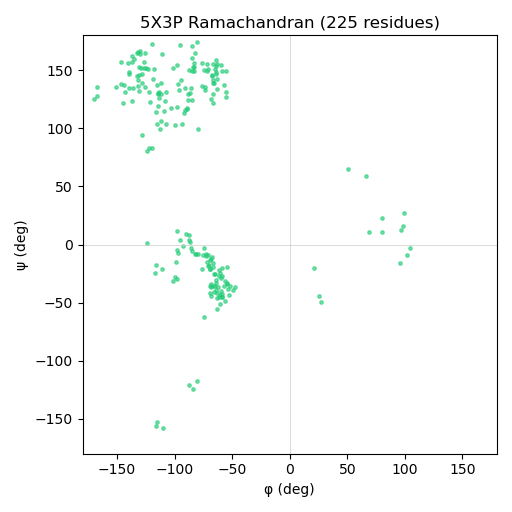0 ILE B CA 1
ATOM 1155 C C . ILE B 1 64 ? -1.966 79.869 -6.400 1.00 18.10 470 ILE B C 1
ATOM 1156 O O . ILE B 1 64 ? -0.841 80.145 -6.851 1.00 15.85 470 ILE B O 1
ATOM 1161 N N . THR B 1 65 ? -2.370 80.271 -5.195 1.00 16.75 471 THR B N 1
ATOM 1162 C CA . THR B 1 65 ? -1.493 81.095 -4.357 1.00 12.11 471 THR B CA 1
ATOM 1163 C C . THR B 1 65 ? -0.468 80.222 -3.641 1.00 12.37 471 THR B C 1
ATOM 1164 O O . THR B 1 65 ? -0.591 78.986 -3.633 1.00 12.19 471 THR B O 1
ATOM 1176 N N . GLN B 1 67 ? -0.179 79.863 -0.617 1.00 18.88 473 GLN B N 1
ATOM 1177 C CA . GLN B 1 67 ? -0.901 79.167 0.441 1.00 21.07 473 GLN B CA 1
ATOM 1178 C C . GLN B 1 67 ? -1.642 77.954 -0.127 1.00 26.88 473 GLN B C 1
ATOM 1179 O O . GLN B 1 67 ? -1.543 76.847 0.414 1.00 25.78 473 GLN B O 1
ATOM 1185 N N . GLU B 1 68 ? -2.379 78.168 -1.212 1.00 20.08 474 GLU B N 1
ATOM 1186 C CA . GLU B 1 68 ? -3.133 77.096 -1.850 1.00 20.60 474 GLU B CA 1
ATOM 1187 C C . GLU B 1 68 ? -2.216 75.955 -2.278 1.00 24.57 474 GLU B C 1
ATOM 1188 O O . GLU B 1 68 ? -2.666 74.828 -2.485 1.00 35.21 474 GLU B O 1
ATOM 1194 N N . ALA B 1 69 ? -0.928 76.256 -2.408 1.00 25.30 475 ALA B N 1
ATOM 1195 C CA . ALA B 1 69 ? 0.055 75.257 -2.811 1.00 27.89 475 ALA B CA 1
ATOM 1196 C C . ALA B 1 69 ? 0.788 74.685 -1.602 1.00 43.25 475 ALA B C 1
ATOM 1197 O O . ALA B 1 69 ? 1.591 73.761 -1.731 1.00 46.62 475 ALA B O 1
ATOM 1199 N N . GLY B 1 70 ? 0.506 75.240 -0.428 1.00 51.83 476 GLY B N 1
ATOM 1200 C CA . GLY B 1 70 ? 1.134 74.789 0.800 1.00 52.22 476 GLY B CA 1
ATOM 1201 C C . GLY B 1 70 ? 2.623 75.074 0.829 1.00 51.26 476 GLY B C 1
ATOM 1202 O O . GLY B 1 70 ? 3.437 74.161 0.961 1.00 55.38 476 GLY B O 1
ATOM 1203 N N . LEU B 1 71 ? 2.978 76.348 0.703 1.00 36.60 477 LEU B N 1
ATOM 1204 C CA . LEU B 1 71 ? 4.378 76.758 0.715 1.00 36.59 477 LEU B CA 1
ATOM 1205 C C . LEU B 1 71 ? 4.638 77.803 1.794 1.00 46.76 477 LEU B C 1
ATOM 1206 O O . LEU B 1 71 ? 5.758 78.294 1.939 1.00 50.95 477 LEU B O 1
ATOM 1211 N N . CYS B 1 72 ? 3.597 78.139 2.549 1.00 47.49 478 CYS B N 1
ATOM 1212 C CA . CYS B 1 72 ? 3.711 79.126 3.616 1.00 47.55 478 CYS B CA 1
ATOM 1213 C C . CYS B 1 72 ? 3.983 78.453 4.976 1.00 43.54 478 CYS B C 1
ATOM 1214 O O . CYS B 1 72 ? 3.407 77.397 5.237 1.00 46.51 478 CYS B O 1
ATOM 1217 N N . PRO B 1 73 ? 4.879 79.045 5.901 1.00 27.80 479 PRO B N 1
ATOM 1218 C CA . PRO B 1 73 ? 5.505 80.307 5.475 1.00 19.51 479 PRO B CA 1
ATOM 1219 C C . PRO B 1 73 ? 6.938 80.096 4.997 1.00 16.82 479 PRO B C 1
ATOM 1220 O O . PRO B 1 73 ? 7.405 80.816 4.114 1.00 14.66 479 PRO B O 1
ATOM 1224 N N . GLN B 1 74 ? 7.622 79.116 5.578 1.00 14.15 480 GLN B N 1
ATOM 1225 C CA . GLN B 1 74 ? 8.999 78.818 5.204 1.00 15.71 480 GLN B CA 1
ATOM 1226 C C . GLN B 1 74 ? 9.087 77.516 4.415 1.00 19.97 480 GLN B C 1
ATOM 1227 O O . GLN B 1 74 ? 8.529 76.496 4.818 1.00 26.22 480 GLN B O 1
ATOM 1233 N N . GLU B 1 75 ? 9.790 77.559 3.288 1.00 11.53 481 GLU B N 1
ATOM 1234 C CA . GLU B 1 75 ? 9.951 76.380 2.437 1.00 15.00 481 GLU B CA 1
ATOM 1235 C C . GLU B 1 75 ? 11.304 76.392 1.768 1.00 15.83 481 GLU B C 1
ATOM 1236 O O . GLU B 1 75 ? 11.922 77.447 1.613 1.00 12.31 481 GLU B O 1
ATOM 1242 N N . THR B 1 76 ? 11.742 75.202 1.372 1.00 13.36 482 THR B N 1
ATOM 1243 C CA . THR B 1 76 ? 12.952 75.022 0.606 1.00 15.86 482 THR B CA 1
ATOM 1244 C C . THR B 1 76 ? 12.516 74.321 -0.669 1.00 18.95 482 THR B C 1
ATOM 1245 O O . THR B 1 76 ? 11.922 73.244 -0.625 1.00 12.10 482 THR B O 1
ATOM 1249 N N . VAL B 1 77 ? 12.803 74.938 -1.805 1.00 12.74 483 VAL B N 1
ATOM 1250 C CA . VAL B 1 77 ? 12.337 74.431 -3.084 1.00 13.04 483 VAL B CA 1
ATOM 1251 C C . VAL B 1 77 ? 13.551 73.991 -3.862 1.00 16.76 483 VAL B C 1
ATOM 1252 O O . VAL B 1 77 ? 14.496 74.769 -4.036 1.00 15.41 483 VAL B O 1
ATOM 1256 N N . PHE B 1 78 ? 13.541 72.743 -4.320 1.00 14.56 484 PHE B N 1
ATOM 1257 C CA . PHE B 1 78 ? 14.647 72.248 -5.137 1.00 20.62 484 PHE B CA 1
ATOM 1258 C C . PHE B 1 78 ? 14.311 72.354 -6.617 1.00 19.57 484 PHE B C 1
ATOM 1259 O O . PHE B 1 78 ? 13.219 71.989 -7.035 1.00 18.59 484 PHE B O 1
ATOM 1267 N N . VAL B 1 79 ? 15.249 72.874 -7.405 1.00 15.92 485 VAL B N 1
ATOM 1268 C CA . VAL B 1 79 ? 15.101 72.912 -8.852 1.00 14.87 485 VAL B CA 1
ATOM 1269 C C . VAL B 1 79 ? 15.880 71.721 -9.434 1.00 21.28 485 VAL B C 1
ATOM 1270 O O . VAL B 1 79 ? 17.096 71.627 -9.264 1.00 25.05 485 VAL B O 1
ATOM 1274 N N . GLN B 1 80 ? 15.182 70.808 -10.103 1.00 19.79 486 GLN B N 1
ATOM 1275 C CA . GLN B 1 80 ? 15.801 69.560 -10.553 1.00 29.44 486 GLN B CA 1
ATOM 1276 C C . GLN B 1 80 ? 15.528 69.360 -12.029 1.00 26.48 486 GLN B C 1
ATOM 1277 O O . GLN B 1 80 ? 14.416 69.630 -12.485 1.00 22.21 486 GLN B O 1
ATOM 1283 N N . GLU B 1 81 ? 16.508 68.896 -12.803 1.00 29.16 487 GLU B N 1
ATOM 1284 C CA . GLU B 1 81 ? 16.206 68.721 -14.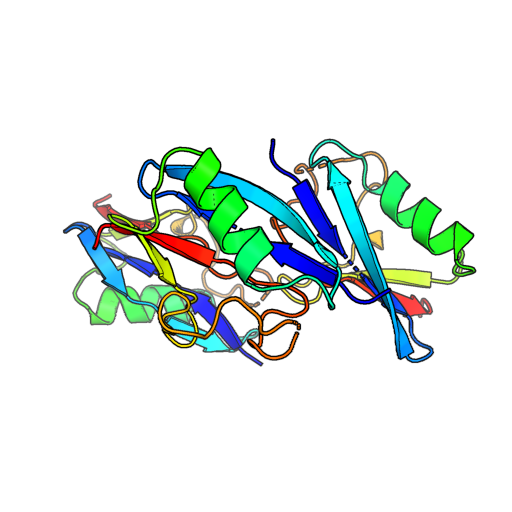229 1.00 38.93 487 GLU B CA 1
ATOM 1285 C C . GLU B 1 81 ? 15.272 67.543 -14.482 1.00 37.28 487 GLU B C 1
ATOM 1286 O O . GLU B 1 81 ? 15.252 66.567 -13.719 1.00 32.42 487 GLU B O 1
ATOM 1292 N N . ARG B 1 82 ? 14.472 67.682 -15.537 1.00 44.42 488 ARG B N 1
ATOM 1293 C CA . ARG B 1 82 ? 13.381 66.761 -15.841 1.00 47.35 488 ARG B CA 1
ATOM 1294 C C . ARG B 1 82 ? 13.892 65.390 -16.287 1.00 51.27 488 ARG B C 1
ATOM 1295 O O . ARG B 1 82 ? 13.709 64.393 -15.586 1.00 54.81 488 ARG B O 1
ATOM 1303 N N . PRO C 1 5 ? 7.487 66.501 17.092 1.00 62.88 411 PRO C N 1
ATOM 1304 C CA . PRO C 1 5 ? 8.351 67.494 16.445 1.00 62.57 411 PRO C CA 1
ATOM 1305 C C . PRO C 1 5 ? 9.621 66.826 15.925 1.00 58.39 411 PRO C C 1
ATOM 1306 O O . PRO C 1 5 ? 10.278 66.064 16.653 1.00 53.49 411 PRO C O 1
ATOM 1310 N N . LYS C 1 6 ? 9.967 67.108 14.672 1.00 54.64 412 LYS C N 1
ATOM 1311 C CA . LYS C 1 6 ? 10.959 66.296 13.982 1.00 52.68 412 LYS C CA 1
ATOM 1312 C C . LYS C 1 6 ? 11.958 67.083 13.109 1.00 54.73 412 LYS C C 1
ATOM 1313 O O . LYS C 1 6 ? 11.562 67.982 12.358 1.00 54.68 412 LYS C O 1
ATOM 1319 N N . ALA C 1 7 ? 13.248 66.729 13.221 1.00 52.41 413 ALA C N 1
ATOM 1320 C CA . ALA C 1 7 ? 14.351 67.365 12.469 1.00 45.49 413 ALA C CA 1
ATOM 1321 C C . ALA C 1 7 ? 14.649 66.658 11.135 1.00 41.64 413 ALA C C 1
ATOM 1322 O O . ALA C 1 7 ? 14.775 65.433 11.091 1.00 37.26 413 ALA C O 1
ATOM 1324 N N . GLN C 1 8 ? 14.815 67.441 10.071 1.00 33.85 414 GLN C N 1
ATOM 1325 C CA . GLN C 1 8 ? 14.870 66.921 8.707 1.00 30.41 414 GLN C CA 1
ATOM 1326 C C . GLN C 1 8 ? 16.275 67.002 8.111 1.00 30.62 414 GLN C C 1
ATOM 1327 O O . GLN C 1 8 ? 16.807 68.096 7.886 1.00 30.86 414 GLN C O 1
ATOM 1333 N N . LEU C 1 9 ? 16.869 65.842 7.849 1.00 26.01 415 LEU C N 1
ATOM 1334 C CA . LEU C 1 9 ? 18.220 65.790 7.319 1.00 29.05 415 LEU C CA 1
ATOM 1335 C C . LEU C 1 9 ? 18.213 65.187 5.928 1.00 25.37 415 LEU C C 1
ATOM 1336 O O . LEU C 1 9 ? 17.359 64.350 5.589 1.00 27.23 415 LEU C O 1
ATOM 1349 N N . LEU C 1 11 ? 20.963 63.092 3.656 1.00 24.78 417 LEU C N 1
ATOM 1350 C CA . LEU C 1 11 ? 22.243 62.408 3.741 1.00 26.20 417 LEU C CA 1
ATOM 1351 C C . LEU C 1 11 ? 22.756 62.144 2.335 1.00 28.15 417 LEU C C 1
ATOM 1352 O O . LEU C 1 11 ? 21.994 61.727 1.448 1.00 31.53 417 LEU C O 1
ATOM 1357 N N . ARG C 1 12 ? 24.041 62.406 2.125 1.00 21.94 418 ARG C N 1
ATOM 1358 C CA . ARG C 1 12 ? 24.683 62.040 0.877 1.00 25.03 418 ARG C CA 1
ATOM 1359 C C . ARG C 1 12 ? 25.755 61.005 1.218 1.00 25.61 418 ARG C C 1
ATOM 1360 O O . ARG C 1 12 ? 26.712 61.307 1.934 1.00 29.96 418 ARG C O 1
ATOM 1368 N N . TYR C 1 13 ? 25.571 59.783 0.737 1.00 23.60 419 TYR C N 1
ATOM 1369 C CA . TYR C 1 13 ? 26.494 58.683 1.023 1.00 25.53 419 TYR C CA 1
ATOM 1370 C C . TYR C 1 13 ? 27.699 58.768 0.059 1.00 27.71 419 TYR C C 1
ATOM 1371 O O . TYR C 1 13 ? 27.623 59.504 -0.934 1.00 24.29 419 TYR C O 1
ATOM 1380 N N . PRO C 1 14 ? 28.794 58.066 0.332 1.00 35.49 420 PRO C N 1
ATOM 1381 C CA . PRO C 1 14 ? 30.017 58.241 -0.462 1.00 38.43 420 PRO C CA 1
ATOM 1382 C C . PRO C 1 14 ? 29.817 57.913 -1.933 1.00 39.39 420 PRO C C 1
ATOM 1383 O O . PRO C 1 14 ? 30.496 58.446 -2.762 1.00 40.12 420 PRO C O 1
ATOM 1387 N N . ASP C 1 15 ? 28.841 57.093 -2.240 1.00 36.68 421 ASP C N 1
ATOM 1388 C CA . ASP C 1 15 ? 28.525 56.775 -3.630 1.00 40.86 421 ASP C CA 1
ATOM 1389 C C . ASP C 1 15 ? 27.578 57.749 -4.308 1.00 44.12 421 ASP C C 1
ATOM 1390 O O . ASP C 1 15 ? 27.195 57.538 -5.424 1.00 44.96 421 ASP C O 1
ATOM 1395 N N . GLY C 1 16 ? 27.180 58.785 -3.613 1.00 53.44 422 GLY C N 1
ATOM 1396 C CA . GLY C 1 16 ? 26.298 59.771 -4.185 1.00 57.04 422 GLY C CA 1
ATOM 1397 C C . GLY C 1 16 ? 24.835 59.569 -3.881 1.00 61.60 422 GLY C C 1
ATOM 1398 O O . GLY C 1 16 ? 24.054 60.447 -4.063 1.00 73.98 422 GLY C O 1
ATOM 1399 N N . LYS C 1 17 ? 24.485 58.394 -3.426 1.00 44.39 423 LYS C N 1
ATOM 1400 C CA . LYS C 1 17 ? 23.129 58.065 -3.059 1.00 37.84 423 LYS C CA 1
ATOM 1401 C C . LYS C 1 17 ? 22.601 59.004 -1.997 1.00 28.01 423 LYS C C 1
ATOM 1402 O O . LYS C 1 17 ? 23.267 59.301 -1.069 1.00 26.90 423 LYS C O 1
ATOM 1408 N N . ARG C 1 18 ? 21.375 59.420 -2.163 1.00 31.92 424 ARG C N 1
ATOM 1409 C CA . ARG C 1 18 ? 20.765 60.405 -1.267 1.00 35.00 424 ARG C CA 1
ATOM 1410 C C . ARG C 1 18 ? 19.590 59.847 -0.473 1.00 33.58 424 ARG C C 1
ATOM 1411 O O . ARG C 1 18 ? 18.827 59.113 -1.009 1.00 39.90 424 ARG C O 1
ATOM 1419 N N . GLU C 1 19 ? 19.494 60.165 0.804 1.00 28.48 425 GLU C N 1
ATOM 1420 C CA . GLU C 1 19 ? 18.455 59.650 1.688 1.00 28.77 425 GLU C CA 1
ATOM 1421 C C . GLU C 1 19 ? 17.942 60.801 2.548 1.00 27.68 425 GLU C C 1
ATOM 1422 O O . GLU C 1 19 ? 18.723 61.460 3.233 1.00 32.31 425 GLU C O 1
ATOM 1428 N N . GLN C 1 20 ? 16.639 61.058 2.502 1.00 22.76 426 GLN C N 1
ATOM 1429 C CA . GLN C 1 20 ? 16.033 61.987 3.444 1.00 26.03 426 GLN C CA 1
ATOM 1430 C C . GLN C 1 20 ? 15.671 61.184 4.680 1.00 24.39 426 GLN C C 1
ATOM 1431 O O . GLN C 1 20 ? 15.047 60.134 4.570 1.00 27.56 426 GLN C O 1
ATOM 1437 N N . ILE C 1 21 ? 16.060 61.666 5.854 1.00 25.69 427 ILE C N 1
ATOM 1438 C CA . ILE C 1 21 ? 15.576 61.071 7.094 1.00 28.27 427 ILE C CA 1
ATOM 1439 C C . ILE C 1 21 ? 15.110 62.158 8.040 1.00 26.26 427 ILE C C 1
ATOM 1440 O O . ILE C 1 21 ? 15.416 63.340 7.862 1.00 33.54 427 ILE C O 1
ATOM 1445 N N . THR C 1 22 ? 14.372 61.737 9.049 1.00 27.45 428 THR C N 1
ATOM 1446 C CA . THR C 1 22 ? 13.839 62.635 10.046 1.00 32.53 428 THR C CA 1
ATOM 1447 C C . THR C 1 22 ? 14.050 61.987 11.420 1.00 31.66 428 THR C C 1
ATOM 1448 O O . THR C 1 22 ? 13.828 60.785 11.583 1.00 33.73 428 THR C O 1
ATOM 1452 N N . LEU C 1 23 ? 14.524 62.771 12.387 1.00 25.65 429 LEU C N 1
ATOM 1453 C CA . LEU C 1 23 ? 14.793 62.264 13.729 1.00 30.37 429 LEU C CA 1
ATOM 1454 C C . LEU C 1 23 ? 14.124 63.230 14.694 1.00 31.34 429 LEU C C 1
ATOM 1455 O O . LEU C 1 23 ? 13.950 64.403 14.349 1.00 31.37 429 LEU C O 1
ATOM 1460 N N . PRO C 1 24 ? 13.729 62.743 15.888 1.00 34.39 430 PRO C N 1
ATOM 1461 C CA . PRO C 1 24 ? 13.148 63.624 16.918 1.00 33.47 430 PRO C CA 1
ATOM 1462 C C . PRO C 1 24 ? 14.105 64.783 17.236 1.00 29.92 430 PRO C C 1
ATOM 1463 O O . PRO C 1 24 ? 15.330 64.602 17.120 1.00 27.34 430 PRO C O 1
ATOM 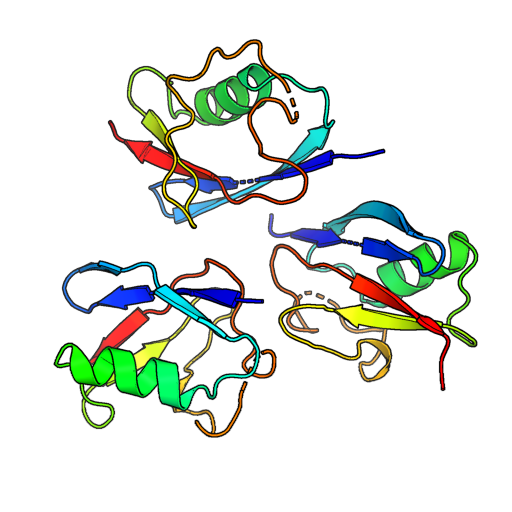1467 N N . GLU C 1 25 ? 13.571 65.943 17.617 1.00 30.76 431 GLU C N 1
ATOM 1468 C CA . GLU C 1 25 ? 14.412 67.114 17.875 1.00 30.20 431 GLU C CA 1
ATOM 1469 C C . GLU C 1 25 ? 15.346 66.887 19.056 1.00 29.52 431 GLU C C 1
ATOM 1470 O O . GLU C 1 25 ? 16.455 67.440 19.095 1.00 28.90 431 GLU C O 1
ATOM 1476 N N . GLN C 1 26 ? 14.898 66.074 20.014 1.00 30.09 432 GLN C N 1
ATOM 1477 C CA . GLN C 1 26 ? 15.693 65.797 21.218 1.00 36.19 432 GLN C CA 1
ATOM 1478 C C . GLN C 1 26 ? 16.486 64.478 21.178 1.00 38.23 432 GLN C C 1
ATOM 1479 O O . GLN C 1 26 ? 17.011 64.027 22.202 1.00 34.04 432 GLN C O 1
ATOM 1485 N N . ALA C 1 27 ? 16.567 63.858 20.002 1.00 38.46 433 ALA C N 1
ATOM 1486 C CA . ALA C 1 27 ? 17.365 62.637 19.845 1.00 36.52 433 ALA C CA 1
ATOM 1487 C C . ALA C 1 27 ? 18.862 62.970 19.831 1.00 32.02 433 ALA C C 1
ATOM 1488 O O . ALA C 1 27 ? 19.265 64.058 19.398 1.00 29.70 433 ALA C O 1
ATOM 1490 N N . LYS C 1 28 ? 19.691 62.039 20.294 1.00 27.73 434 LYS C N 1
ATOM 1491 C CA . LYS C 1 28 ? 21.131 62.281 20.316 1.00 28.03 434 LYS C CA 1
ATOM 1492 C C . LYS C 1 28 ? 21.724 62.255 18.908 1.00 26.32 434 LYS C C 1
ATOM 1493 O O . LYS C 1 28 ? 21.168 61.634 18.000 1.00 28.63 434 LYS C O 1
ATOM 1499 N N . LEU C 1 29 ? 22.857 62.925 18.730 1.00 28.26 435 LEU C N 1
ATOM 1500 C CA . LEU C 1 29 ? 23.615 62.838 17.486 1.00 29.15 435 LEU C CA 1
ATOM 1501 C C . LEU C 1 29 ? 24.002 61.379 17.232 1.00 31.36 435 LEU C C 1
ATOM 1502 O O . LEU C 1 29 ? 24.168 60.955 16.084 1.00 31.05 435 LEU C O 1
ATOM 1507 N N . LEU C 1 30 ? 24.115 60.612 18.314 1.00 28.59 436 LEU C N 1
ATOM 1508 C CA . LEU C 1 30 ? 24.417 59.186 18.244 1.00 32.08 436 LEU C CA 1
ATOM 1509 C C . LEU C 1 30 ? 23.430 58.460 17.329 1.00 30.31 436 LEU C C 1
ATOM 1510 O O . LEU C 1 30 ? 23.817 57.563 16.581 1.00 33.60 436 LEU C O 1
ATOM 1515 N N . ALA C 1 31 ? 22.161 58.869 17.379 1.00 29.71 437 ALA C N 1
ATOM 1516 C CA . ALA C 1 31 ? 21.134 58.279 16.532 1.00 31.39 437 ALA C CA 1
ATOM 1517 C C . ALA C 1 31 ? 21.485 58.430 15.044 1.00 30.34 437 ALA C C 1
ATOM 1518 O O . ALA C 1 31 ? 21.360 57.481 14.268 1.00 28.58 437 ALA C O 1
ATOM 1520 N N . LEU C 1 32 ? 21.921 59.619 14.646 1.00 24.53 438 LEU C N 1
ATOM 1521 C CA . LEU C 1 32 ? 22.330 59.828 13.256 1.00 23.53 438 LEU C CA 1
ATOM 1522 C C . LEU C 1 32 ? 23.543 58.945 12.888 1.00 24.95 438 LEU C C 1
ATOM 1523 O O . LEU C 1 32 ? 23.549 58.287 11.836 1.00 23.85 438 LEU C O 1
ATOM 1528 N N . VAL C 1 33 ? 24.557 58.918 13.754 1.00 21.77 439 VAL C N 1
ATOM 1529 C CA . VAL C 1 33 ? 25.738 58.086 13.519 1.00 22.34 439 VAL C CA 1
ATOM 1530 C C . VAL C 1 33 ? 25.334 56.608 13.420 1.00 23.11 439 VAL C C 1
ATOM 1531 O O . VAL C 1 33 ? 25.849 55.858 12.585 1.00 23.97 439 VAL C O 1
ATOM 1535 N N . LYS C 1 34 ? 24.406 56.191 14.277 1.00 28.43 440 LYS C N 1
ATOM 1536 C CA . LYS C 1 34 ? 23.962 54.796 14.301 1.00 32.08 440 LYS C CA 1
ATOM 1537 C C . LYS C 1 34 ? 23.188 54.441 13.037 1.00 30.15 440 LYS C C 1
ATOM 1538 O O . LYS C 1 34 ? 23.264 53.318 12.544 1.00 24.56 440 LYS C O 1
ATOM 1544 N N . HIS C 1 35 ? 22.444 55.406 12.509 1.00 26.51 441 HIS C N 1
ATOM 1545 C CA . HIS C 1 35 ? 21.720 55.189 11.256 1.00 27.40 441 HIS C CA 1
ATOM 1546 C C . HIS C 1 35 ? 22.694 54.923 10.114 1.00 24.50 441 HIS C C 1
ATOM 1547 O O . HIS C 1 35 ? 22.615 53.896 9.433 1.00 27.77 441 HIS C O 1
ATOM 1554 N N . VAL C 1 36 ? 23.620 55.859 9.923 1.00 22.12 442 VAL C N 1
ATOM 1555 C CA . VAL C 1 36 ? 24.672 55.725 8.914 1.00 22.04 442 VAL C CA 1
ATOM 1556 C C . VAL C 1 36 ? 25.453 54.402 9.027 1.00 22.99 442 VAL C C 1
ATOM 1557 O O . VAL C 1 36 ? 25.735 53.743 8.020 1.00 23.14 442 VAL C O 1
ATOM 1561 N N . GLN C 1 37 ? 25.797 54.012 10.250 1.00 23.67 443 GLN C N 1
ATOM 1562 C CA . GLN C 1 37 ? 26.483 52.738 10.463 1.00 24.67 443 GLN C CA 1
ATOM 1563 C C . GLN C 1 37 ? 25.614 51.554 10.021 1.00 25.15 443 GLN C C 1
ATOM 1564 O O . GLN C 1 37 ? 26.120 50.578 9.457 1.00 25.70 443 GLN C O 1
ATOM 1570 N N . SER C 1 38 ? 24.304 51.654 10.248 1.00 24.96 444 SER C N 1
ATOM 1571 C CA . SER C 1 38 ? 23.392 50.545 9.956 1.00 30.58 444 SER C CA 1
ATOM 1572 C C . SER C 1 38 ? 23.265 50.328 8.449 1.00 26.80 444 SER C C 1
ATOM 1573 O O . SER C 1 38 ? 22.888 49.243 8.002 1.00 28.29 444 SER C O 1
ATOM 1576 N N . LYS C 1 39 ? 23.592 51.363 7.682 1.00 24.22 445 LYS C N 1
ATOM 1577 C CA . LYS C 1 39 ? 23.640 51.286 6.223 1.00 24.78 445 LYS C CA 1
ATOM 1578 C C . LYS C 1 39 ? 25.011 50.817 5.716 1.00 25.39 445 LYS C C 1
ATOM 1579 O O . LYS C 1 39 ? 25.282 50.873 4.505 1.00 23.93 445 LYS C O 1
ATOM 1585 N N . GLY C 1 40 ? 25.885 50.398 6.628 1.00 24.91 446 GLY C N 1
ATOM 1586 C CA . GLY C 1 40 ? 27.181 49.864 6.230 1.00 26.09 446 GLY C CA 1
ATOM 1587 C C . GLY C 1 40 ? 28.364 50.834 6.256 1.00 25.55 446 GLY C C 1
ATOM 1588 O O . GLY C 1 40 ? 29.447 50.510 5.731 1.00 25.34 446 GLY C O 1
ATOM 1589 N N . TYR C 1 41 ? 28.173 52.001 6.872 1.00 24.39 447 TYR C N 1
ATOM 1590 C CA . TYR C 1 41 ? 29.227 53.019 6.984 1.00 24.71 447 TYR C CA 1
ATOM 1591 C C . TYR C 1 41 ? 29.555 53.327 8.446 1.00 24.31 447 TYR C C 1
ATOM 1592 O O . TYR C 1 41 ? 29.055 54.305 9.008 1.00 27.46 447 TYR C O 1
ATOM 1601 N N . PRO C 1 42 ? 30.407 52.490 9.058 1.00 25.22 448 PRO C N 1
ATOM 1602 C CA . PRO C 1 42 ? 30.692 52.539 10.503 1.00 25.70 448 PRO C CA 1
ATOM 1603 C C . PRO C 1 42 ? 31.514 53.757 10.930 1.00 25.28 448 PRO C C 1
ATOM 1604 O O . PRO C 1 42 ? 32.322 54.275 10.140 1.00 24.93 448 PRO C O 1
ATOM 1608 N N . ASN C 1 43 ? 31.309 54.187 12.175 1.00 25.80 449 ASN C N 1
ATOM 1609 C CA . ASN C 1 43 ? 31.923 55.400 12.694 1.00 31.68 449 ASN C CA 1
ATOM 1610 C C . ASN C 1 43 ? 33.445 55.385 12.609 1.00 35.29 449 ASN C C 1
ATOM 1611 O O . ASN C 1 43 ? 34.068 56.414 12.366 1.00 37.00 449 ASN C O 1
ATOM 1616 N N . GLU C 1 44 ? 34.042 54.215 12.808 1.00 36.44 450 GLU C N 1
ATOM 1617 C CA . GLU C 1 44 ? 35.496 54.108 12.805 1.00 31.95 450 GLU C CA 1
ATOM 1618 C C . GLU C 1 44 ? 36.098 54.275 11.406 1.00 36.92 450 GLU C C 1
ATOM 1619 O O . GLU C 1 44 ? 37.291 54.557 11.285 1.00 38.36 450 GLU C O 1
ATOM 1625 N N . ARG C 1 45 ? 35.281 54.112 10.359 1.00 35.01 451 ARG C N 1
ATOM 1626 C CA . ARG C 1 45 ? 35.763 54.288 8.980 1.00 32.01 451 ARG C CA 1
ATOM 1627 C C . ARG C 1 45 ? 35.188 55.524 8.279 1.00 34.40 451 ARG C C 1
ATOM 1628 O O . ARG C 1 45 ? 35.753 55.999 7.290 1.00 28.85 451 ARG C O 1
ATOM 1636 N N . PHE C 1 46 ? 34.060 56.031 8.773 1.00 24.02 452 PHE C N 1
ATOM 1637 C CA . PHE C 1 46 ? 33.379 57.139 8.107 1.00 26.36 452 PHE C CA 1
ATOM 1638 C C . PHE C 1 46 ? 32.983 58.227 9.079 1.00 30.02 452 PHE C C 1
ATOM 1639 O O . PHE C 1 46 ? 32.622 57.948 10.233 1.00 32.39 452 PHE C O 1
ATOM 1647 N N . GLU C 1 47 ? 33.044 59.467 8.599 1.00 28.73 453 GLU C N 1
ATOM 1648 C CA . GLU C 1 47 ? 32.676 60.619 9.403 1.00 29.04 453 GLU C CA 1
ATOM 1649 C C . GLU C 1 47 ? 31.631 61.451 8.669 1.00 29.09 453 GLU C C 1
ATOM 1650 O O . GLU C 1 47 ? 31.408 61.266 7.469 1.00 31.42 453 GLU C O 1
ATOM 1656 N N . LEU C 1 48 ? 30.975 62.348 9.399 1.00 28.98 454 LEU C N 1
ATOM 1657 C CA . LEU C 1 48 ? 29.872 63.136 8.851 1.00 30.89 454 LEU C CA 1
ATOM 1658 C C . LEU C 1 48 ? 30.266 64.602 8.809 1.00 34.29 454 LEU C C 1
ATOM 1659 O O . LEU C 1 48 ? 30.739 65.148 9.810 1.00 35.79 454 LEU C O 1
ATOM 1664 N N . LEU C 1 49 ? 30.069 65.239 7.659 1.00 35.95 455 LEU C N 1
ATOM 1665 C CA . LEU C 1 49 ? 30.347 66.663 7.539 1.00 36.90 455 LEU C CA 1
ATOM 1666 C C . LEU C 1 49 ? 29.138 67.404 6.997 1.00 33.00 455 LEU C C 1
ATOM 1667 O O . LEU C 1 49 ? 28.272 66.815 6.337 1.00 27.71 455 LEU C O 1
ATOM 1672 N N . THR C 1 50 ? 29.086 68.700 7.285 1.00 23.02 456 THR C N 1
ATOM 1673 C CA . THR C 1 50 ? 28.061 69.568 6.726 1.00 26.71 456 THR C CA 1
ATOM 1674 C C . THR C 1 50 ? 28.784 70.738 6.078 1.00 30.43 456 THR C C 1
ATOM 1675 O O . THR C 1 50 ? 29.890 71.085 6.504 1.00 27.65 456 THR C O 1
ATOM 1679 N N . ASN C 1 51 ? 28.176 71.330 5.050 1.00 34.04 457 ASN C N 1
ATOM 1680 C CA . ASN C 1 51 ? 28.732 72.525 4.412 1.00 29.47 457 ASN C CA 1
ATOM 1681 C C . ASN C 1 51 ? 28.045 73.788 4.918 1.00 28.19 457 ASN C C 1
ATOM 1682 O O . ASN C 1 51 ? 28.645 74.873 4.947 1.00 25.29 457 ASN C O 1
ATOM 1687 N N . PHE C 1 52 ? 26.786 73.630 5.332 1.00 19.43 458 PHE C N 1
ATOM 1688 C CA . PHE C 1 52 ? 25.985 74.733 5.859 1.00 21.95 458 PHE C CA 1
ATOM 1689 C C . PHE C 1 52 ? 25.387 74.341 7.217 1.00 26.33 458 PHE C C 1
ATOM 1690 O O . PHE C 1 52 ? 24.351 73.680 7.275 1.00 22.70 458 PHE C O 1
ATOM 1698 N N . PRO C 1 53 ? 26.077 74.697 8.314 1.00 30.02 459 PRO C N 1
ATOM 1699 C CA . PRO C 1 53 ? 27.390 75.355 8.284 1.00 31.75 459 PRO C CA 1
ATOM 1700 C C . PRO C 1 53 ? 28.533 74.356 8.052 1.00 33.84 459 PRO C C 1
ATOM 1701 O O . PRO C 1 53 ? 28.298 73.142 7.999 1.00 26.82 459 PRO C O 1
ATOM 1705 N N . ARG C 1 54 ? 29.748 74.874 7.888 1.00 37.88 460 ARG C N 1
ATOM 1706 C CA . ARG C 1 54 ? 30.911 74.049 7.555 1.00 44.48 460 ARG C CA 1
ATOM 1707 C C . ARG C 1 54 ? 31.446 73.365 8.810 1.00 42.77 460 ARG C C 1
ATOM 1708 O O . ARG C 1 54 ? 32.170 73.978 9.592 1.00 44.36 460 ARG C O 1
ATOM 1716 N N . ARG C 1 55 ? 31.091 72.096 9.003 1.00 40.62 461 ARG C N 1
ATOM 1717 C CA . ARG C 1 55 ? 31.450 71.376 10.226 1.00 38.79 461 ARG C CA 1
ATOM 1718 C C . ARG C 1 55 ? 31.863 69.926 10.004 1.00 37.79 461 ARG C C 1
ATOM 1719 O O . ARG C 1 55 ? 31.468 69.297 9.021 1.00 33.90 461 ARG C O 1
ATOM 1727 N N . LYS C 1 56 ? 32.644 69.404 10.948 1.00 39.53 462 LYS C N 1
ATOM 1728 C CA . LYS C 1 56 ? 32.909 67.973 11.043 1.00 45.77 462 LYS C CA 1
ATOM 1729 C C . LYS C 1 56 ? 32.244 67.462 12.321 1.00 43.56 462 LYS C C 1
ATOM 1730 O O . LYS C 1 56 ? 32.773 67.645 13.423 1.00 48.52 462 LYS C O 1
ATOM 1736 N N . LEU C 1 57 ? 31.067 66.858 12.157 1.00 31.88 463 LEU C N 1
ATOM 1737 C CA . LEU C 1 57 ? 30.209 66.449 13.275 1.00 35.18 463 LEU C CA 1
ATOM 1738 C C . LEU C 1 57 ? 30.827 65.352 14.138 1.00 40.31 463 LEU C C 1
ATOM 1739 O O . LEU C 1 57 ? 30.501 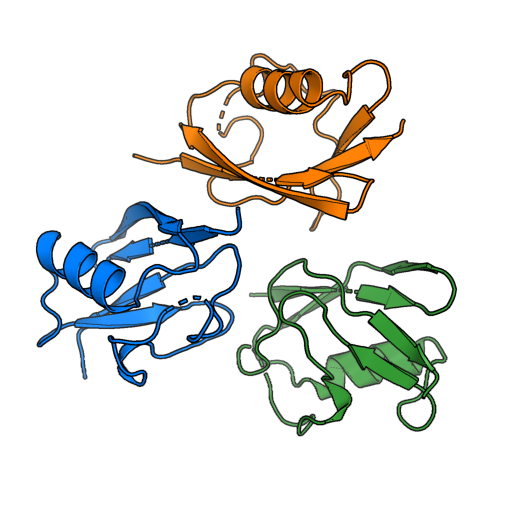65.221 15.319 1.00 39.41 463 LEU C O 1
ATOM 1744 N N . SER C 1 58 ? 31.720 64.570 13.540 1.00 46.33 464 SER C N 1
ATOM 1745 C CA . SER C 1 58 ? 32.382 63.478 14.243 1.00 54.15 464 SER C CA 1
ATOM 1746 C C . SER C 1 58 ? 33.306 63.966 15.352 1.00 59.74 464 SER C C 1
ATOM 1747 O O . SER C 1 58 ? 33.713 63.185 16.216 1.00 64.10 464 SER C O 1
ATOM 1750 N N . HIS C 1 59 ? 33.632 65.255 15.323 1.00 61.75 465 HIS C N 1
ATOM 1751 C CA . HIS C 1 59 ? 34.466 65.864 16.353 1.00 63.66 465 HIS C CA 1
ATOM 1752 C C . HIS C 1 59 ? 33.609 66.347 17.526 1.00 62.98 465 HIS C C 1
ATOM 1753 O O . HIS C 1 59 ? 34.119 66.957 18.467 1.00 65.58 465 HIS C O 1
ATOM 1760 N N . LEU C 1 60 ? 32.308 66.066 17.462 1.00 55.27 466 LEU C N 1
ATOM 1761 C CA . LEU C 1 60 ? 31.382 66.398 18.544 1.00 50.27 466 LEU C CA 1
ATOM 1762 C C . LEU C 1 60 ? 31.136 65.187 19.446 1.00 51.16 466 LEU C C 1
ATOM 1763 O O . LEU C 1 60 ? 31.285 64.036 19.023 1.00 50.60 466 LEU C O 1
ATOM 1768 N N . ASP C 1 61 ? 30.773 65.461 20.696 1.00 46.25 467 ASP C N 1
ATOM 1769 C CA . ASP C 1 61 ? 30.276 64.439 21.604 1.00 45.42 467 ASP C CA 1
ATOM 1770 C C . ASP C 1 61 ? 28.942 63.978 21.031 1.00 41.65 467 ASP C C 1
ATOM 1771 O O . ASP C 1 61 ? 28.042 64.790 20.872 1.00 39.27 467 ASP C O 1
ATOM 1776 N N . TYR C 1 62 ? 28.806 62.688 20.731 1.00 45.13 468 TYR C N 1
ATOM 1777 C CA . TYR C 1 62 ? 27.569 62.167 20.136 1.00 45.89 468 TYR C CA 1
ATOM 1778 C C . TYR C 1 62 ? 26.368 62.183 21.102 1.00 43.80 468 TYR C C 1
ATOM 1779 O O . TYR C 1 62 ? 25.212 62.020 20.683 1.00 37.64 468 TYR C O 1
ATOM 1788 N N . ASP C 1 63 ? 26.651 62.390 22.388 1.00 40.08 469 ASP C N 1
ATOM 1789 C CA . ASP C 1 63 ? 25.608 62.500 23.408 1.00 38.46 469 ASP C CA 1
ATOM 1790 C C . ASP C 1 63 ? 24.841 63.825 23.320 1.00 36.97 469 ASP C C 1
ATOM 1791 O O . ASP C 1 63 ? 23.814 64.000 23.981 1.00 41.64 469 ASP C O 1
ATOM 1796 N N . ILE C 1 64 ? 25.341 64.751 22.506 1.00 32.78 470 ILE C N 1
ATOM 1797 C CA . ILE C 1 64 ? 24.619 65.992 22.220 1.00 33.99 470 ILE C CA 1
ATOM 1798 C C . ILE C 1 64 ? 23.349 65.713 21.403 1.00 33.33 470 ILE C C 1
ATOM 1799 O O . ILE C 1 64 ? 23.321 64.800 20.575 1.00 40.93 470 ILE C O 1
ATOM 1804 N N . THR C 1 65 ? 22.292 66.479 21.660 1.00 24.45 471 THR C N 1
ATOM 1805 C CA . THR C 1 65 ? 21.015 66.276 20.982 1.00 32.62 471 THR C CA 1
ATOM 1806 C C . THR C 1 65 ? 21.007 66.991 19.635 1.00 32.79 471 THR C C 1
ATOM 1807 O O . THR C 1 65 ? 21.875 67.834 19.376 1.00 33.38 471 THR C O 1
ATOM 1819 N N . GLN C 1 67 ? 18.871 69.274 18.409 1.00 36.53 473 GLN C N 1
ATOM 1820 C CA . GLN C 1 67 ? 18.584 70.704 18.565 1.00 34.43 473 GLN C CA 1
ATOM 1821 C C . GLN C 1 67 ? 19.783 71.477 19.135 1.00 36.02 473 GLN C C 1
ATOM 1822 O O . GLN C 1 67 ? 19.865 72.699 18.994 1.00 33.18 473 GLN C O 1
ATOM 1828 N N . GLU C 1 68 ? 20.708 70.760 19.771 1.00 39.25 474 GLU C N 1
ATOM 1829 C CA . GLU C 1 68 ? 21.949 71.362 20.264 1.00 40.86 474 GLU C CA 1
ATOM 1830 C C . GLU C 1 68 ? 23.106 71.156 19.281 1.00 35.62 474 GLU C C 1
ATOM 1831 O O . GLU C 1 68 ? 24.190 71.713 19.466 1.00 29.76 474 GLU C O 1
ATOM 1837 N N . ALA C 1 69 ? 22.872 70.366 18.232 1.00 34.09 475 ALA C N 1
ATOM 1838 C CA . ALA C 1 69 ? 23.951 69.968 17.328 1.00 36.28 475 ALA C CA 1
ATOM 1839 C C . ALA C 1 69 ? 24.397 71.065 16.350 1.00 32.89 475 ALA C C 1
ATOM 1840 O O . ALA C 1 69 ? 25.505 71.007 15.810 1.00 35.70 475 ALA C O 1
ATOM 1842 N N . GLY C 1 70 ? 23.539 72.054 16.113 1.00 33.23 476 GLY C N 1
ATOM 1843 C 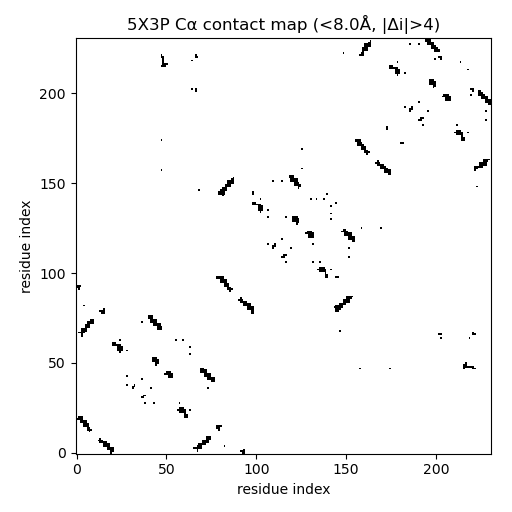CA . GLY C 1 70 ? 23.850 73.096 15.148 1.00 33.44 476 GLY C CA 1
ATOM 1844 C C . GLY C 1 70 ? 23.605 72.686 13.704 1.00 33.44 476 GLY C C 1
ATOM 1845 O O . GLY C 1 70 ? 24.000 73.392 12.764 1.00 38.28 476 GLY C O 1
ATOM 1846 N N . LEU C 1 71 ? 22.949 71.541 13.529 1.00 24.37 477 LEU C N 1
ATOM 1847 C CA . LEU C 1 71 ? 22.545 71.056 12.207 1.00 22.57 477 LEU C CA 1
ATOM 1848 C C . LEU C 1 71 ? 21.374 71.887 11.710 1.00 24.14 477 LEU C C 1
ATOM 1849 O O . LEU C 1 71 ? 20.416 72.097 12.459 1.00 20.81 477 LEU C O 1
ATOM 1854 N N . CYS C 1 72 ? 21.423 72.348 10.457 1.00 16.38 478 CYS C N 1
ATOM 1855 C CA . CYS C 1 72 ? 20.305 73.141 9.929 1.00 17.43 478 CYS C CA 1
ATOM 1856 C C . CYS C 1 72 ? 19.340 72.281 9.128 1.00 20.49 478 CYS C C 1
ATOM 1857 O O . CYS C 1 72 ? 19.776 71.416 8.369 1.00 20.07 478 CYS C O 1
ATOM 1860 N N . PRO C 1 73 ? 18.023 72.503 9.311 1.00 23.83 479 PRO C N 1
ATOM 1861 C CA . PRO C 1 73 ? 17.013 71.673 8.635 1.00 22.86 479 PRO C CA 1
ATOM 1862 C C . PRO C 1 73 ? 17.219 71.662 7.116 1.00 25.44 479 PRO C C 1
ATOM 1863 O O . PRO C 1 73 ? 17.431 72.726 6.512 1.00 23.07 479 PRO C O 1
ATOM 1867 N N . GLN C 1 74 ? 17.216 70.456 6.544 1.00 21.90 480 GLN C N 1
ATOM 1868 C CA . GLN C 1 74 ? 17.319 70.201 5.098 1.00 22.82 480 GLN C CA 1
ATOM 1869 C C . GLN C 1 74 ? 18.669 70.509 4.439 1.00 24.61 480 GLN C C 1
ATOM 1870 O O . GLN C 1 74 ? 18.759 70.505 3.208 1.00 25.89 480 GLN C O 1
ATOM 1876 N N . GLU C 1 75 ? 19.704 70.762 5.244 1.00 21.05 481 GLU C N 1
ATOM 1877 C CA . GLU C 1 75 ? 21.067 70.842 4.719 1.00 20.99 481 GLU C CA 1
ATOM 1878 C C . GLU C 1 75 ? 21.643 69.429 4.651 1.00 26.20 481 GLU C C 1
ATOM 1879 O O . GLU C 1 75 ? 21.305 68.554 5.461 1.00 30.51 481 GLU C O 1
ATOM 1885 N N . THR C 1 76 ? 22.524 69.216 3.685 1.00 24.35 482 THR C N 1
ATOM 1886 C CA . THR C 1 76 ? 23.093 67.900 3.451 1.00 21.29 482 THR C CA 1
ATOM 1887 C C . THR C 1 76 ? 24.124 67.532 4.532 1.00 20.63 482 THR C C 1
ATOM 1888 O O . THR C 1 76 ? 24.961 68.353 4.903 1.00 18.47 482 THR C O 1
ATOM 1892 N N . VAL C 1 77 ? 24.049 66.298 5.033 1.00 21.50 483 VAL C N 1
ATOM 1893 C CA . VAL C 1 77 ? 25.114 65.719 5.851 1.00 20.52 483 VAL C CA 1
ATOM 1894 C C . VAL C 1 77 ? 25.881 64.748 4.964 1.00 24.49 483 VAL C C 1
ATOM 1895 O O . VAL C 1 77 ? 25.307 63.764 4.480 1.00 24.91 483 VAL C O 1
ATOM 1899 N N . PHE C 1 78 ? 27.166 65.028 4.735 1.00 21.21 484 PHE C N 1
ATOM 1900 C CA . PHE C 1 78 ? 27.989 64.187 3.864 1.00 27.98 484 PHE C CA 1
ATOM 1901 C C . PHE C 1 78 ? 28.663 63.032 4.640 1.00 32.56 484 PHE C C 1
ATOM 1902 O O . PHE C 1 78 ? 29.362 63.266 5.632 1.00 29.27 484 PHE C O 1
ATOM 1910 N N . VAL C 1 79 ? 28.439 61.795 4.185 1.00 26.43 485 VAL C N 1
ATOM 1911 C CA . VAL C 1 79 ? 29.143 60.628 4.719 1.00 25.17 485 VAL C CA 1
ATOM 1912 C C . VAL C 1 79 ? 30.419 60.440 3.920 1.00 26.79 485 VAL C C 1
ATOM 1913 O O . VAL C 1 79 ? 30.371 60.181 2.714 1.00 28.25 485 VAL C O 1
ATOM 1917 N N . GLN C 1 80 ? 31.571 60.565 4.568 1.00 26.36 486 GLN C N 1
ATOM 1918 C CA . GLN C 1 80 ? 32.794 60.379 3.811 1.00 30.66 486 GLN C CA 1
ATOM 1919 C C . GLN C 1 80 ? 33.878 59.596 4.551 1.00 23.70 486 GLN C C 1
ATOM 1920 O O . GLN C 1 80 ? 34.013 59.672 5.782 1.00 26.68 486 GLN C O 1
ATOM 1926 N N . GLU C 1 81 ? 34.638 58.839 3.772 1.00 26.92 487 GLU C N 1
ATOM 1927 C CA . GLU C 1 81 ? 35.695 57.981 4.284 1.00 33.86 487 GLU C CA 1
ATOM 1928 C C . GLU C 1 81 ? 36.770 58.831 4.950 1.00 38.02 487 GLU C C 1
ATOM 1929 O O . GLU C 1 81 ? 37.187 59.851 4.397 1.00 40.22 487 GLU C O 1
ATOM 1935 N N . ARG C 1 82 ? 37.198 58.422 6.142 1.00 41.83 488 ARG C N 1
ATOM 1936 C CA . ARG C 1 82 ? 38.255 59.121 6.871 1.00 41.80 488 ARG C CA 1
ATOM 1937 C C . ARG C 1 82 ? 39.598 58.989 6.160 1.00 40.15 488 ARG C C 1
ATOM 1938 O O . ARG C 1 82 ? 39.790 58.094 5.338 1.00 41.44 488 ARG C O 1
#

Foldseek 3Di:
DFWEWEEQEPVGDDDTDIGRQQAFQVVVQVVVVVVPQHPVFKWKFWDVVTDGCVVDDRGGGVNVVHDSYIYIYIGTDD/DWWQWEEQEPVRDDDTDIGRQFAFLLVVQVVVVVVPQHLVWKWKWFPPPTDTQSVPDRGGGVNSVRPHYTYIYIGTD/DWAWAEQEPVRDDDIDIDRQFAFLVVVQVVCVVVPQHLVFKWKAFVVPGDTQNVDDRRHGVRSNDDGYTYIYIDTD

Nearest PDB structures (foldseek):
  5x4l-assembly2_D  TM=9.924E-01  e=6.014E-14  Homo sapiens
  3r3m-assembly1_A  TM=9.648E-01  e=6.745E-09  Homo sapiens
  3qc8-assembly1_B  TM=9.623E-01  e=4.301E-08  Homo sapiens
  8kg2-assembly1_M  TM=9.645E-01  e=7.152E-07  Homo sapiens
  2cr5-assembly1_A  TM=8.510E-01  e=1.041E-03  Mus musculus

B-factor: mean 28.77, std 13.29, range [10.28, 80.8]